Protein AF-A0A8T0A494-F1 (afdb_monomer)

Mean predicted aligned error: 9.91 Å

Structure (mmCIF, N/CA/C/O backbone):
data_AF-A0A8T0A494-F1
#
_entry.id   AF-A0A8T0A494-F1
#
loop_
_atom_site.group_PDB
_atom_site.id
_atom_site.type_symbol
_atom_site.label_atom_id
_atom_site.label_alt_id
_atom_site.label_comp_id
_atom_site.label_asym_id
_atom_site.label_entity_id
_atom_site.label_seq_id
_atom_site.pdbx_PDB_ins_code
_atom_site.Cartn_x
_atom_site.Cartn_y
_atom_site.Cartn_z
_atom_site.occupancy
_atom_site.B_iso_or_equiv
_atom_site.auth_seq_id
_atom_site.auth_comp_id
_atom_site.auth_asym_id
_atom_site.auth_atom_id
_atom_site.pdbx_PDB_model_num
ATOM 1 N N . MET A 1 1 ? -12.734 10.416 16.372 1.00 52.81 1 MET A N 1
ATOM 2 C CA . MET A 1 1 ? -12.745 11.862 16.037 1.00 52.81 1 MET A CA 1
ATOM 3 C C . MET A 1 1 ? -12.159 12.005 14.644 1.00 52.81 1 MET A C 1
ATOM 5 O O . MET A 1 1 ? -11.292 11.215 14.312 1.00 52.81 1 MET A O 1
ATOM 9 N N . CYS A 1 2 ? -12.631 12.946 13.826 1.00 72.12 2 CYS A N 1
ATOM 10 C CA . CYS A 1 2 ? -11.994 13.214 12.536 1.00 72.12 2 CYS A CA 1
ATOM 11 C C . CYS A 1 2 ? -10.797 14.142 12.746 1.00 72.12 2 CYS A C 1
ATOM 13 O O . CYS A 1 2 ? -10.977 15.291 13.158 1.00 72.12 2 CYS A O 1
ATOM 15 N N . HIS A 1 3 ? -9.600 13.644 12.463 1.00 68.19 3 HIS A N 1
ATOM 16 C CA . HIS A 1 3 ? -8.389 14.448 12.401 1.00 68.19 3 HIS A CA 1
ATOM 17 C C . HIS A 1 3 ? -8.200 14.880 10.943 1.00 68.19 3 HIS A C 1
ATOM 19 O O . HIS A 1 3 ? -7.845 14.068 10.093 1.00 68.19 3 HIS A O 1
ATOM 25 N N . ARG A 1 4 ? -8.567 16.133 10.635 1.00 61.31 4 ARG A N 1
ATOM 26 C CA . ARG A 1 4 ? -8.362 16.746 9.310 1.00 61.31 4 ARG A CA 1
ATOM 27 C C . ARG A 1 4 ? -6.984 17.393 9.272 1.00 61.31 4 ARG A C 1
ATOM 29 O O . ARG A 1 4 ? -6.546 17.937 10.282 1.00 61.31 4 ARG A O 1
ATOM 36 N N . ASN A 1 5 ? -6.354 17.425 8.101 1.00 46.34 5 ASN A N 1
ATOM 37 C CA . ASN A 1 5 ? -5.157 18.238 7.909 1.00 46.34 5 ASN A CA 1
ATOM 38 C C . ASN A 1 5 ? -5.526 19.724 8.066 1.00 46.34 5 ASN A C 1
ATOM 40 O O . ASN A 1 5 ? -6.370 20.233 7.327 1.00 46.34 5 ASN A O 1
ATOM 44 N N . GLU A 1 6 ? -4.879 20.434 8.992 1.00 42.81 6 GLU A N 1
ATOM 45 C CA . GLU A 1 6 ? -5.074 21.880 9.181 1.00 42.81 6 GLU A CA 1
ATOM 46 C C . GLU A 1 6 ? -4.693 22.702 7.927 1.00 42.81 6 GLU A C 1
ATOM 48 O O . GLU A 1 6 ? -5.143 23.837 7.782 1.00 42.81 6 GLU A O 1
ATOM 53 N N . ASN A 1 7 ? -3.934 22.117 6.986 1.00 39.62 7 ASN A N 1
ATOM 54 C CA . ASN A 1 7 ? -3.443 22.759 5.761 1.00 39.62 7 ASN A CA 1
ATOM 55 C C . ASN A 1 7 ? -4.140 22.326 4.452 1.00 39.62 7 ASN A C 1
ATOM 57 O O . ASN A 1 7 ? -3.754 22.810 3.382 1.00 39.62 7 ASN A O 1
ATOM 61 N N . SER A 1 8 ? -5.153 21.445 4.467 1.00 38.00 8 SER A N 1
ATOM 62 C CA . SER A 1 8 ? -5.846 21.062 3.222 1.00 38.00 8 SER A CA 1
ATOM 63 C C . SER A 1 8 ? -6.840 22.147 2.788 1.00 38.00 8 SER A C 1
ATOM 65 O O . SER A 1 8 ? -8.022 22.114 3.117 1.00 38.00 8 SER A O 1
ATOM 67 N N . SER A 1 9 ? -6.351 23.107 2.010 1.00 34.28 9 SER A N 1
ATOM 68 C CA .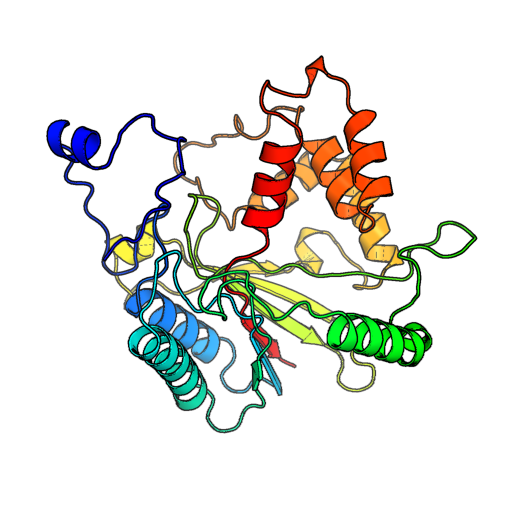 SER A 1 9 ? -7.106 24.211 1.397 1.00 34.28 9 SER A CA 1
ATOM 69 C C . SER A 1 9 ? -7.956 23.800 0.178 1.00 34.28 9 SER A C 1
ATOM 71 O O . SER A 1 9 ? -8.237 24.628 -0.686 1.00 34.28 9 SER A O 1
ATOM 73 N N . ILE A 1 10 ? -8.387 22.536 0.077 1.00 38.78 10 ILE A N 1
ATOM 74 C CA . ILE A 1 10 ? -9.209 22.078 -1.064 1.00 38.78 10 ILE A CA 1
ATOM 75 C C . ILE A 1 10 ? -10.685 22.474 -0.907 1.00 38.78 10 ILE A C 1
ATOM 77 O O . ILE A 1 10 ? -11.389 22.601 -1.902 1.00 38.78 10 ILE A O 1
ATOM 81 N N . ASP A 1 11 ? -11.111 22.838 0.300 1.00 40.34 11 ASP A N 1
ATOM 82 C CA . ASP A 1 11 ? -12.255 23.720 0.485 1.00 40.34 11 ASP A CA 1
ATOM 83 C C . ASP A 1 11 ? -11.794 24.937 1.283 1.00 40.34 11 ASP A C 1
ATOM 85 O O . ASP A 1 11 ? -11.249 24.808 2.377 1.00 40.34 11 ASP A O 1
ATOM 89 N N . ASN A 1 12 ? -12.019 26.138 0.742 1.00 36.59 12 ASN A N 1
ATOM 90 C CA . ASN A 1 12 ? -11.828 27.431 1.417 1.00 36.59 12 ASN A CA 1
ATOM 91 C C . ASN A 1 12 ? -12.834 27.619 2.572 1.00 36.59 12 ASN A C 1
ATOM 93 O O . ASN A 1 12 ? -13.501 28.647 2.676 1.00 36.59 12 ASN A O 1
ATOM 97 N N . LYS A 1 13 ? -13.006 26.602 3.414 1.00 39.00 13 LYS A N 1
ATOM 98 C CA . LYS A 1 13 ? -13.819 26.661 4.613 1.00 39.00 13 LYS A CA 1
ATOM 99 C C . LYS A 1 13 ? -13.014 26.102 5.765 1.00 39.00 13 LYS A C 1
ATOM 101 O O . LYS A 1 13 ? -12.798 24.900 5.890 1.00 39.00 13 LYS A O 1
ATOM 106 N N . THR A 1 14 ? -12.607 27.005 6.640 1.00 39.66 14 THR A N 1
ATOM 107 C CA . THR A 1 14 ? -12.168 26.663 7.986 1.00 39.66 14 THR A CA 1
ATOM 108 C C . THR A 1 14 ? -13.217 25.759 8.660 1.00 39.66 14 THR A C 1
ATOM 110 O O . THR A 1 14 ? -14.412 25.857 8.359 1.00 39.66 14 THR A O 1
ATOM 113 N N . PRO A 1 15 ? -12.839 24.914 9.637 1.00 44.34 15 PRO A N 1
ATOM 114 C CA . PRO A 1 15 ? -13.793 24.103 10.407 1.00 44.34 15 PRO A CA 1
ATOM 115 C C . PRO A 1 15 ? -14.942 24.916 11.033 1.00 44.34 15 PRO A C 1
ATOM 117 O O . PRO A 1 15 ? -16.007 24.380 11.340 1.00 44.34 15 PRO A O 1
ATOM 120 N N . LYS A 1 16 ? -14.733 26.226 11.206 1.00 39.44 16 LYS A N 1
ATOM 121 C CA . LYS A 1 16 ? -15.731 27.199 11.646 1.00 39.44 16 LYS A CA 1
ATOM 122 C C . LYS A 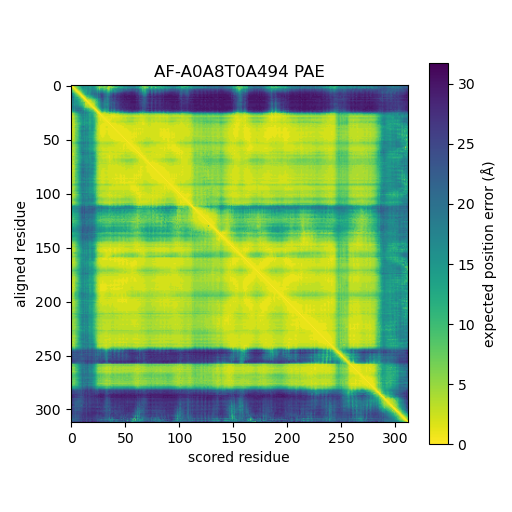1 16 ? -16.761 27.517 10.552 1.00 39.44 16 LYS A C 1
ATOM 124 O O . LYS A 1 16 ? -17.953 27.487 10.823 1.00 39.44 16 LYS A O 1
ATOM 129 N N . GLU A 1 17 ? -16.326 27.710 9.310 1.00 38.72 17 GLU A N 1
ATOM 130 C CA . GLU A 1 17 ? -17.201 27.997 8.163 1.00 38.72 17 GLU A CA 1
ATOM 131 C C . GLU A 1 17 ? -18.029 26.780 7.716 1.00 38.72 17 GLU A C 1
ATOM 133 O O . GLU A 1 17 ? -19.139 26.949 7.216 1.00 38.72 17 GLU A O 1
ATOM 138 N N . ALA A 1 18 ? -17.544 25.551 7.937 1.00 43.28 18 ALA A N 1
ATOM 139 C CA . ALA A 1 18 ? -18.332 24.329 7.729 1.00 43.28 18 ALA A CA 1
ATOM 140 C C . ALA A 1 18 ? -19.452 24.173 8.779 1.00 43.28 18 ALA A C 1
ATOM 142 O O . ALA A 1 18 ? -20.577 23.803 8.440 1.00 43.28 18 ALA A O 1
ATOM 143 N N . ARG A 1 19 ? -19.171 24.533 10.041 1.00 39.91 19 ARG A N 1
ATOM 144 C CA . ARG A 1 19 ? -20.164 24.556 11.130 1.00 39.91 19 ARG A CA 1
ATOM 145 C C . ARG A 1 19 ? -21.215 25.651 10.936 1.00 39.91 19 ARG A C 1
ATOM 147 O O . ARG A 1 19 ? -22.399 25.390 11.135 1.00 39.91 19 ARG A O 1
ATOM 154 N N . ASP A 1 20 ? -20.802 26.835 10.490 1.00 40.19 20 ASP A N 1
ATOM 155 C CA . ASP A 1 20 ? -21.705 27.968 10.247 1.00 40.19 20 ASP A CA 1
ATOM 156 C C . ASP A 1 20 ? -22.575 27.773 8.983 1.00 40.19 20 ASP A C 1
ATOM 158 O O . ASP A 1 20 ? -23.639 28.378 8.860 1.00 40.19 20 ASP A O 1
ATOM 162 N N . ALA A 1 21 ? -22.181 26.877 8.064 1.00 42.09 21 ALA A N 1
ATOM 163 C CA . ALA A 1 21 ? -22.943 26.534 6.856 1.00 42.09 21 ALA A CA 1
ATOM 164 C C . ALA A 1 21 ? -24.083 25.514 7.078 1.00 42.09 21 ALA A C 1
ATOM 166 O O . ALA A 1 21 ? -24.728 25.104 6.112 1.00 42.09 21 ALA A O 1
ATOM 167 N N . GLY A 1 22 ? -24.335 25.071 8.315 1.00 35.88 22 GLY A N 1
ATOM 168 C CA . GLY A 1 22 ? -25.431 24.144 8.637 1.00 35.88 22 GLY A CA 1
ATOM 169 C C . GLY A 1 22 ? -25.277 22.726 8.066 1.00 35.88 22 GLY A C 1
ATOM 170 O O . GLY A 1 22 ? -26.206 21.925 8.164 1.00 35.88 22 GLY A O 1
ATOM 171 N N . GLN A 1 23 ? -24.117 22.388 7.495 1.00 42.84 23 GLN A N 1
ATOM 172 C CA . GLN A 1 23 ? -23.768 21.021 7.126 1.00 42.84 23 GLN A CA 1
ATOM 173 C C . GLN A 1 23 ? -23.091 20.357 8.326 1.00 42.84 23 GLN A C 1
ATOM 175 O O . GLN A 1 23 ? -21.872 20.374 8.463 1.00 42.84 23 GLN A O 1
ATOM 180 N N . ASN A 1 24 ? -23.891 19.762 9.215 1.00 42.88 24 ASN A N 1
ATOM 181 C CA . ASN A 1 24 ? -23.378 18.701 10.079 1.00 42.88 24 ASN A CA 1
ATOM 182 C C . ASN A 1 24 ? -23.003 17.530 9.165 1.00 42.88 24 ASN A C 1
ATOM 184 O O . ASN A 1 24 ? -23.832 16.666 8.889 1.00 42.88 24 ASN A O 1
ATOM 188 N N . GLU A 1 25 ? -21.786 17.548 8.633 1.00 55.84 25 GLU A N 1
ATOM 189 C CA . GLU A 1 25 ? -21.227 16.428 7.890 1.00 55.84 25 GLU A CA 1
ATOM 190 C C . GLU A 1 25 ? -21.145 15.247 8.863 1.00 55.84 25 GLU A C 1
ATOM 192 O O . GLU A 1 25 ? -20.390 15.263 9.840 1.00 55.84 25 GLU A O 1
ATOM 197 N N . ILE A 1 26 ? -22.047 14.280 8.687 1.00 69.31 26 ILE A N 1
ATOM 198 C CA . ILE A 1 26 ? -22.152 13.119 9.567 1.00 69.31 26 ILE A CA 1
ATOM 199 C C . ILE A 1 26 ? -20.961 12.220 9.244 1.00 69.31 26 ILE A C 1
ATOM 201 O O . ILE A 1 26 ? -20.995 11.474 8.269 1.00 69.31 26 ILE A O 1
ATOM 205 N N . ILE A 1 27 ? -19.915 12.303 10.064 1.00 83.25 27 ILE A N 1
ATOM 206 C CA . ILE A 1 27 ? -18.778 11.382 10.005 1.00 83.25 27 ILE A CA 1
ATOM 207 C C . ILE A 1 27 ? -19.291 9.987 10.366 1.00 83.25 27 ILE A C 1
ATOM 209 O O . ILE A 1 27 ? -19.901 9.799 11.424 1.00 83.25 27 ILE A O 1
ATOM 213 N N . GLY A 1 28 ? -19.072 9.023 9.474 1.00 87.69 28 GLY A N 1
ATOM 214 C CA . GLY A 1 28 ? -19.475 7.643 9.702 1.00 87.69 28 GLY A CA 1
ATOM 215 C C . GLY A 1 28 ? -18.602 6.947 10.748 1.00 87.69 28 GLY A C 1
ATOM 216 O O . GLY A 1 28 ? -17.500 7.396 11.063 1.00 87.69 28 GLY A O 1
ATOM 217 N N . THR A 1 29 ? -19.091 5.832 11.294 1.00 93.38 29 THR A N 1
ATOM 218 C CA . THR A 1 29 ? -18.375 5.040 12.312 1.00 93.38 29 THR A CA 1
ATOM 219 C C . THR A 1 29 ? -16.983 4.608 11.852 1.00 93.38 29 THR A C 1
ATOM 221 O O . THR A 1 29 ? -16.061 4.585 12.656 1.00 93.38 29 THR A O 1
ATOM 224 N N . TYR A 1 30 ? -16.820 4.313 10.563 1.00 94.38 30 TYR A N 1
ATOM 225 C CA . TYR A 1 30 ? -15.563 3.850 9.977 1.00 94.38 30 TYR A CA 1
ATOM 226 C C . TYR A 1 30 ? -14.751 4.991 9.346 1.00 94.38 30 TYR A C 1
ATOM 228 O O . TYR A 1 30 ? -13.769 4.739 8.659 1.00 94.38 30 TYR A O 1
ATOM 236 N N . GLY A 1 31 ? -15.134 6.249 9.584 1.00 91.50 31 GLY A N 1
ATOM 237 C CA . GLY A 1 31 ? -14.392 7.430 9.148 1.00 91.50 31 GLY A CA 1
ATOM 238 C C . GLY A 1 31 ? -15.067 8.201 8.017 1.00 91.50 31 GLY A C 1
ATOM 239 O O . GLY A 1 31 ? -16.255 8.038 7.737 1.00 91.50 31 GLY A O 1
ATOM 240 N N . ASP A 1 32 ? -14.288 9.078 7.395 1.00 89.81 32 ASP A N 1
ATOM 241 C CA . ASP A 1 32 ? -14.676 9.952 6.288 1.00 89.81 32 ASP A CA 1
ATOM 242 C C . ASP A 1 32 ? -13.456 10.170 5.385 1.00 89.81 32 ASP A C 1
ATOM 244 O O . ASP A 1 32 ? -12.321 10.134 5.860 1.00 89.81 32 ASP A O 1
ATOM 248 N N . HIS A 1 33 ? -13.680 10.410 4.093 1.00 85.69 33 HIS A N 1
ATOM 249 C CA . HIS A 1 33 ? -12.613 10.565 3.100 1.00 85.69 33 HIS A CA 1
ATOM 250 C C . HIS A 1 33 ? -11.669 11.754 3.358 1.00 85.69 33 HIS A C 1
ATOM 252 O O . HIS A 1 33 ? -10.649 11.880 2.693 1.00 85.69 33 HIS A O 1
ATOM 258 N N . ASN A 1 34 ? -11.951 12.636 4.315 1.00 84.44 34 ASN A N 1
ATOM 259 C CA . ASN A 1 34 ? -11.070 13.752 4.667 1.00 84.44 34 ASN A CA 1
ATOM 260 C C . ASN A 1 34 ? -10.401 13.596 6.041 1.00 84.44 34 ASN A C 1
ATOM 262 O O . ASN A 1 34 ? -9.858 14.571 6.565 1.00 84.44 34 ASN A O 1
ATOM 266 N N . CYS A 1 35 ? -10.453 12.403 6.633 1.00 86.12 35 CYS A N 1
ATOM 267 C CA . CYS A 1 35 ? -9.985 12.140 7.990 1.00 86.12 35 CYS A CA 1
ATOM 268 C C . CYS A 1 35 ? -9.035 10.945 8.034 1.00 86.12 35 CYS A C 1
ATOM 270 O O . CYS A 1 35 ? -9.176 10.009 7.247 1.00 86.12 35 CYS A O 1
ATOM 272 N N . ASP A 1 36 ? -8.144 10.941 9.024 1.00 89.19 36 ASP A N 1
ATOM 273 C CA . ASP A 1 36 ? -7.431 9.725 9.409 1.00 89.19 36 ASP A CA 1
ATOM 274 C C . ASP A 1 36 ? -8.372 8.600 9.864 1.00 89.19 36 ASP A C 1
ATOM 276 O O . ASP A 1 36 ? -9.502 8.837 10.314 1.00 89.19 36 ASP A O 1
ATOM 280 N N . SER A 1 37 ? -7.874 7.365 9.766 1.00 92.44 37 SER A N 1
ATOM 281 C CA . SER A 1 37 ? -8.594 6.155 10.165 1.00 92.44 37 SER A CA 1
ATOM 282 C C . SER A 1 37 ? -8.970 6.181 11.648 1.00 92.44 37 SER A C 1
ATOM 284 O O . SER A 1 37 ? -8.083 6.297 12.498 1.00 92.44 37 SER A O 1
ATOM 286 N N . PRO A 1 38 ? -10.251 5.991 12.006 1.00 92.88 38 PRO A N 1
ATOM 287 C CA . PRO A 1 38 ? -10.595 5.638 13.375 1.00 92.88 38 PRO A CA 1
ATOM 288 C C . PRO A 1 38 ? -10.178 4.182 13.678 1.00 92.88 38 PRO A C 1
ATOM 290 O O . PRO A 1 38 ? -10.057 3.382 12.740 1.00 92.88 38 PRO A O 1
ATOM 293 N N . PRO A 1 39 ? -10.002 3.802 14.959 1.00 93.00 39 PRO A N 1
ATOM 294 C CA . PRO A 1 39 ? -9.681 2.425 15.346 1.00 93.00 39 PRO A CA 1
ATOM 295 C C . PRO A 1 39 ? -10.635 1.390 14.741 1.00 93.00 39 PRO A C 1
ATOM 297 O O . PRO A 1 39 ? -10.190 0.362 14.247 1.00 93.00 39 PRO A O 1
ATOM 300 N N . GLU A 1 40 ? -11.930 1.707 14.655 1.00 95.56 40 GLU A N 1
ATOM 301 C CA . GLU A 1 40 ? -12.954 0.834 14.079 1.00 95.56 40 GLU A CA 1
ATOM 302 C C . GLU A 1 40 ? -12.683 0.469 12.611 1.00 95.56 40 GLU A C 1
ATOM 304 O O . GLU A 1 40 ? -13.025 -0.631 12.174 1.00 95.56 40 GLU A O 1
ATOM 309 N N . LEU A 1 41 ? -12.074 1.377 11.838 1.00 96.06 41 LEU A N 1
ATOM 310 C CA . LEU A 1 41 ? -11.673 1.090 10.462 1.00 96.06 41 LEU A CA 1
ATOM 311 C C . LEU A 1 41 ? -10.424 0.209 10.425 1.00 96.06 41 LEU A C 1
ATOM 313 O O . LEU A 1 41 ? -10.378 -0.736 9.643 1.00 96.06 41 LEU A O 1
ATOM 317 N N . VAL A 1 42 ? -9.427 0.500 11.264 1.00 96.56 42 VAL A N 1
ATOM 318 C CA . VAL A 1 42 ? -8.194 -0.300 11.342 1.00 96.56 42 VAL A CA 1
ATOM 319 C C . VAL A 1 42 ? -8.526 -1.737 11.744 1.00 96.56 42 VAL A C 1
ATOM 321 O O . VAL A 1 42 ? -8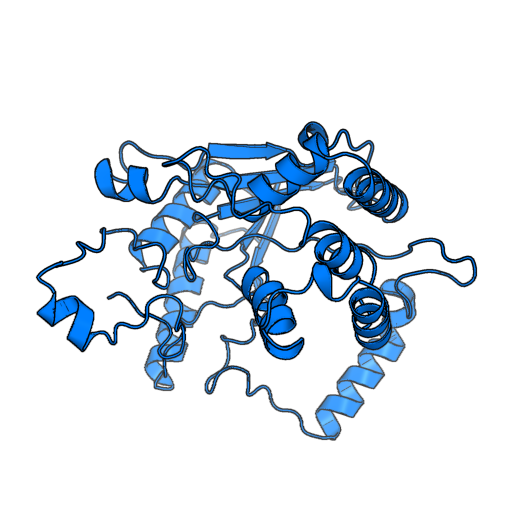.118 -2.672 11.055 1.00 96.56 42 VAL A O 1
ATOM 324 N N . ASP A 1 43 ? -9.347 -1.910 12.780 1.00 96.75 43 ASP A N 1
ATOM 325 C CA . ASP A 1 43 ? -9.848 -3.206 13.236 1.00 96.75 43 ASP A CA 1
ATOM 326 C C . ASP A 1 43 ? -10.558 -3.966 12.116 1.00 96.75 43 ASP A C 1
ATOM 328 O O . ASP A 1 43 ? -10.213 -5.115 11.829 1.00 96.75 43 ASP A O 1
ATOM 332 N N . PHE A 1 44 ? -11.501 -3.306 11.435 1.00 97.94 44 PHE A N 1
ATOM 333 C CA . PHE A 1 44 ? -12.230 -3.894 10.315 1.00 97.94 44 PHE A CA 1
ATOM 334 C C . PHE A 1 44 ? -11.284 -4.357 9.198 1.00 97.94 44 PHE A C 1
ATOM 336 O O . PHE A 1 44 ? -11.410 -5.476 8.701 1.00 97.94 44 PHE A O 1
ATOM 343 N N . MET A 1 45 ? -10.309 -3.529 8.811 1.00 98.25 45 MET A N 1
ATOM 344 C CA . MET A 1 45 ? -9.375 -3.873 7.737 1.00 98.25 45 MET A CA 1
ATOM 345 C C . MET A 1 45 ? -8.433 -5.020 8.131 1.00 98.25 45 MET A C 1
ATOM 347 O O . MET A 1 45 ? -8.151 -5.883 7.296 1.00 98.25 45 MET A O 1
ATOM 351 N N . LEU A 1 46 ? -7.988 -5.084 9.391 1.00 98.00 46 LEU A N 1
ATOM 352 C CA . LEU A 1 46 ? -7.187 -6.203 9.899 1.00 98.00 46 LEU A CA 1
ATOM 353 C C . LEU A 1 46 ? -7.999 -7.507 9.970 1.00 98.00 46 LEU A C 1
ATOM 355 O O . LEU A 1 46 ? -7.477 -8.571 9.624 1.00 98.00 46 LEU A O 1
ATOM 359 N N . ASP A 1 47 ? -9.272 -7.438 10.367 1.00 98.19 47 ASP A N 1
ATOM 360 C CA . ASP A 1 47 ? -10.186 -8.586 10.364 1.00 98.19 47 ASP A CA 1
ATOM 361 C C . ASP A 1 47 ? -10.443 -9.104 8.946 1.00 98.19 47 ASP A C 1
ATOM 363 O O . ASP A 1 47 ? -10.413 -10.314 8.701 1.00 98.19 47 ASP A O 1
ATOM 367 N N . GLU A 1 48 ? -10.603 -8.206 7.976 1.00 98.31 48 GLU A N 1
ATOM 368 C CA . GLU A 1 48 ? -10.773 -8.578 6.575 1.00 98.31 48 GLU A CA 1
ATOM 369 C C . GLU A 1 48 ? -9.498 -9.173 5.965 1.00 98.31 48 GLU A C 1
ATOM 371 O O . GLU A 1 48 ? -9.564 -10.182 5.251 1.00 98.31 48 GLU A O 1
ATOM 376 N N . ALA A 1 49 ? -8.326 -8.626 6.294 1.00 97.88 49 ALA A N 1
ATOM 377 C CA . ALA A 1 49 ? -7.051 -9.226 5.916 1.00 97.88 49 ALA A CA 1
ATOM 378 C C . ALA A 1 49 ? -6.911 -10.640 6.498 1.00 97.88 49 ALA A C 1
ATOM 380 O O . ALA A 1 49 ? -6.562 -11.579 5.776 1.00 97.88 49 ALA A O 1
ATOM 381 N N . LYS A 1 50 ? -7.277 -10.829 7.772 1.00 97.25 50 LYS A N 1
ATOM 382 C CA . LYS A 1 50 ? -7.289 -12.139 8.434 1.00 97.25 50 LYS A CA 1
ATOM 383 C C . LYS A 1 50 ? -8.276 -13.111 7.786 1.00 97.25 50 LYS A C 1
ATOM 385 O O . LYS A 1 50 ? -7.959 -14.293 7.635 1.00 97.25 50 LYS A O 1
ATOM 390 N N . ARG A 1 51 ? -9.461 -12.636 7.393 1.00 97.44 51 ARG A N 1
ATOM 391 C CA . ARG A 1 51 ? -10.490 -13.429 6.704 1.00 97.44 51 ARG A CA 1
ATOM 392 C C . ARG A 1 51 ? -9.996 -13.932 5.348 1.00 97.44 51 ARG A C 1
ATOM 394 O O . ARG A 1 51 ? -10.242 -15.084 4.993 1.00 97.44 51 ARG A O 1
ATOM 401 N N . LEU A 1 52 ? -9.302 -13.083 4.590 1.00 97.31 52 LEU A N 1
ATOM 402 C CA . LEU A 1 52 ? -8.780 -13.406 3.257 1.00 97.31 52 LEU A CA 1
ATOM 403 C C . LEU A 1 52 ? -7.502 -14.261 3.320 1.00 97.31 52 LEU A C 1
ATOM 405 O O . LEU A 1 52 ? -7.292 -15.167 2.496 1.00 97.31 52 LEU A O 1
ATOM 409 N N . VAL A 1 53 ? -6.651 -14.008 4.315 1.00 96.31 53 VAL A N 1
ATOM 410 C CA . VAL A 1 53 ? -5.389 -14.715 4.544 1.00 96.31 53 VAL A CA 1
ATOM 411 C C . VAL A 1 53 ? -5.223 -15.015 6.029 1.00 96.31 53 VAL A C 1
ATOM 413 O O . VAL A 1 53 ? -4.620 -14.259 6.781 1.00 96.31 53 VAL A O 1
ATOM 416 N N . SER A 1 54 ? -5.731 -16.167 6.465 1.00 95.00 54 SER A N 1
ATOM 417 C CA . SER A 1 54 ? -5.673 -16.541 7.881 1.00 95.00 54 SER A CA 1
ATOM 418 C C . SER A 1 54 ? -4.266 -16.912 8.364 1.00 95.00 54 SER A C 1
ATOM 420 O O . SER A 1 54 ? -3.967 -16.741 9.549 1.00 95.00 54 SER A O 1
ATOM 422 N N . HIS A 1 55 ? -3.411 -17.398 7.461 1.00 95.44 55 HIS A N 1
ATOM 423 C CA . HIS A 1 55 ? -2.043 -17.846 7.733 1.00 95.44 55 HIS A CA 1
ATOM 424 C C . HIS A 1 55 ? -1.087 -17.343 6.638 1.00 95.44 55 HIS A C 1
ATOM 426 O O . HIS A 1 55 ? -0.689 -18.130 5.779 1.00 95.44 55 HIS A O 1
ATOM 432 N N . PRO A 1 56 ? -0.782 -16.034 6.597 1.00 97.06 56 PRO A N 1
ATOM 433 C CA . PRO A 1 56 ? 0.254 -15.522 5.708 1.00 97.06 56 PRO A CA 1
ATOM 434 C C . PRO A 1 56 ? 1.628 -16.037 6.157 1.00 97.06 56 PRO A C 1
ATOM 436 O O . PRO A 1 56 ? 1.825 -16.333 7.338 1.00 97.06 56 PRO A O 1
ATOM 439 N N . ASP A 1 57 ? 2.575 -16.118 5.224 1.00 96.50 57 ASP A N 1
ATOM 440 C CA . ASP A 1 57 ? 3.952 -16.520 5.539 1.00 96.50 57 ASP A CA 1
ATOM 441 C C . ASP A 1 57 ? 4.645 -15.459 6.406 1.00 96.50 57 ASP A C 1
ATOM 443 O O . ASP A 1 57 ? 5.337 -15.777 7.373 1.00 96.50 57 ASP A O 1
ATOM 447 N N . PHE A 1 58 ? 4.404 -14.189 6.082 1.00 97.38 58 PHE A N 1
ATOM 448 C CA . PHE A 1 58 ? 4.807 -13.030 6.866 1.00 97.38 58 PHE A CA 1
ATOM 449 C C . PHE A 1 58 ? 3.956 -11.808 6.491 1.00 97.38 58 PHE A C 1
ATOM 451 O O . PHE A 1 58 ? 3.236 -11.798 5.485 1.00 97.38 58 PHE A O 1
ATOM 458 N N . ILE A 1 59 ? 4.041 -10.775 7.323 1.00 97.50 59 ILE A N 1
ATOM 459 C CA . ILE A 1 59 ? 3.415 -9.468 7.126 1.00 97.50 59 ILE A CA 1
ATOM 460 C C . ILE A 1 59 ? 4.530 -8.430 7.082 1.00 97.50 59 ILE A C 1
ATOM 462 O O . ILE A 1 59 ? 5.392 -8.432 7.957 1.00 97.50 59 ILE A O 1
ATOM 466 N N . ILE A 1 60 ? 4.507 -7.532 6.102 1.00 96.31 60 ILE A N 1
ATOM 467 C CA . ILE A 1 60 ? 5.316 -6.310 6.150 1.00 96.31 60 ILE A CA 1
ATOM 468 C C . ILE A 1 60 ? 4.372 -5.158 6.504 1.00 96.31 60 ILE A C 1
ATOM 470 O O . ILE A 1 60 ? 3.328 -4.983 5.886 1.00 96.31 60 ILE A O 1
ATOM 474 N N . TRP A 1 61 ? 4.713 -4.372 7.512 1.00 95.25 61 TRP A N 1
ATOM 475 C CA . TRP A 1 61 ? 3.933 -3.207 7.923 1.00 95.25 61 TRP A CA 1
ATOM 476 C C . TRP A 1 61 ? 4.828 -1.988 7.789 1.00 95.25 61 TRP A C 1
ATOM 478 O O . TRP A 1 61 ? 5.758 -1.840 8.572 1.00 95.25 61 TRP A O 1
ATOM 488 N N . THR A 1 62 ? 4.605 -1.148 6.776 1.00 94.00 62 THR A N 1
ATOM 489 C CA . THR A 1 62 ? 5.542 -0.055 6.464 1.00 94.00 62 THR A CA 1
ATOM 490 C C . THR A 1 62 ? 5.177 1.278 7.114 1.00 94.00 62 THR A C 1
ATOM 492 O O . THR A 1 62 ? 5.403 2.329 6.521 1.00 94.00 62 THR A O 1
ATOM 495 N N . GLY A 1 63 ? 4.615 1.218 8.322 1.00 92.25 63 GLY A N 1
ATOM 496 C CA . GLY A 1 63 ? 4.472 2.377 9.196 1.00 92.25 63 GLY A CA 1
ATOM 497 C C . GLY A 1 63 ? 3.323 3.325 8.859 1.00 92.25 63 GLY A C 1
ATOM 498 O O . GLY A 1 63 ? 2.304 2.899 8.307 1.00 92.25 63 GLY A O 1
ATOM 499 N N . ASP A 1 64 ? 3.504 4.588 9.252 1.00 92.19 64 ASP A N 1
ATOM 500 C CA . ASP A 1 64 ? 2.507 5.670 9.278 1.00 92.19 64 ASP A CA 1
ATOM 501 C C . ASP A 1 64 ? 1.270 5.278 10.084 1.00 92.19 64 ASP A C 1
ATOM 503 O O . ASP A 1 64 ? 0.132 5.280 9.616 1.00 92.19 64 ASP A O 1
ATOM 507 N N . THR A 1 65 ? 1.539 4.886 11.324 1.00 91.56 65 THR A N 1
ATOM 508 C CA . THR A 1 65 ? 0.565 4.417 12.309 1.00 91.56 65 THR A CA 1
ATOM 509 C C . THR A 1 65 ? -0.119 5.579 13.008 1.00 91.56 65 THR A C 1
ATOM 511 O O . THR A 1 65 ? -1.323 5.541 13.261 1.00 91.56 65 THR A O 1
ATOM 514 N N . ALA A 1 66 ? 0.669 6.591 13.373 1.00 88.75 66 ALA A N 1
ATOM 515 C CA . ALA A 1 66 ? 0.176 7.774 14.051 1.00 88.75 66 ALA A CA 1
ATOM 516 C C . ALA A 1 66 ? -0.595 8.669 13.070 1.00 88.75 66 ALA A C 1
ATOM 518 O O . ALA A 1 66 ? -0.177 8.875 11.932 1.00 88.75 66 ALA A O 1
ATOM 519 N N . ALA A 1 67 ? -1.722 9.215 13.527 1.00 89.75 67 ALA A N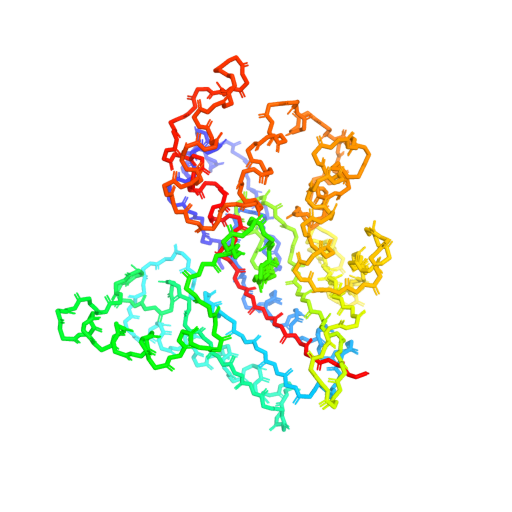 1
ATOM 520 C CA . ALA A 1 67 ? -2.529 10.151 12.754 1.00 89.75 67 ALA A CA 1
ATOM 521 C C . ALA A 1 67 ? -1.803 11.496 12.572 1.00 89.75 67 ALA A C 1
ATOM 523 O O . ALA A 1 67 ? -0.827 11.808 13.256 1.00 89.75 67 ALA A O 1
ATOM 524 N N . HIS A 1 68 ? -2.322 12.352 11.697 1.00 88.38 68 HIS A N 1
ATOM 525 C CA . HIS A 1 68 ? -1.762 13.671 11.405 1.00 88.38 68 HIS A CA 1
ATOM 526 C C . HIS A 1 68 ? -2.128 14.702 12.488 1.00 88.38 68 HIS A C 1
ATOM 528 O O . HIS A 1 68 ? -2.763 15.725 12.222 1.00 88.38 68 HIS A O 1
ATOM 534 N N . ILE A 1 69 ? -1.733 14.429 13.732 1.00 85.06 69 ILE A N 1
ATOM 535 C CA . ILE A 1 69 ? -1.912 15.299 14.897 1.00 85.06 69 ILE A CA 1
ATOM 536 C C . ILE A 1 69 ? -0.625 15.386 15.711 1.00 85.06 69 ILE A C 1
ATOM 538 O O . ILE A 1 69 ? 0.304 14.610 15.524 1.00 85.06 69 ILE A O 1
ATOM 542 N N . LYS A 1 70 ? -0.583 16.335 16.648 1.00 87.06 70 LYS A N 1
ATOM 543 C CA . LYS A 1 70 ? 0.479 16.385 17.653 1.00 87.06 70 LYS A CA 1
ATOM 544 C C . LYS A 1 70 ? 0.157 15.416 18.775 1.00 87.06 70 LYS A C 1
ATOM 546 O O . LYS A 1 70 ? -0.927 15.510 19.353 1.00 87.06 70 LYS A O 1
ATOM 551 N N . TYR A 1 71 ? 1.112 14.562 19.110 1.00 86.56 71 TYR A N 1
ATOM 552 C CA . TYR A 1 71 ? 0.982 13.630 20.217 1.00 86.56 71 TYR A CA 1
ATOM 553 C C . TYR A 1 71 ? 1.783 14.097 21.429 1.00 86.56 71 TYR A C 1
ATOM 555 O O . TYR A 1 71 ? 2.877 14.651 21.317 1.00 86.56 71 TYR A O 1
ATOM 563 N N . THR A 1 72 ? 1.278 13.815 22.629 1.00 93.56 72 THR A N 1
ATOM 564 C CA . THR A 1 72 ? 2.186 13.636 23.764 1.00 93.56 72 THR A CA 1
ATOM 565 C C . THR A 1 72 ? 2.949 12.320 23.601 1.00 93.56 72 THR A C 1
ATOM 567 O O . THR A 1 72 ? 2.466 11.379 22.973 1.00 93.56 72 THR A O 1
ATOM 570 N N . HIS A 1 73 ? 4.126 12.207 24.222 1.00 89.94 73 HIS A N 1
ATOM 571 C CA . HIS A 1 73 ? 4.918 10.972 24.162 1.00 89.94 73 HIS A CA 1
ATOM 572 C C . HIS A 1 73 ? 4.115 9.726 24.579 1.00 89.94 73 HIS A C 1
ATOM 574 O O . HIS A 1 73 ? 4.248 8.670 23.969 1.00 89.94 73 HIS A O 1
ATOM 580 N N . GLN A 1 74 ? 3.254 9.855 25.593 1.00 94.44 74 GLN A N 1
ATOM 581 C CA . GLN A 1 74 ? 2.438 8.744 26.077 1.00 94.44 74 GLN A CA 1
ATOM 582 C C . GLN A 1 74 ? 1.364 8.340 25.059 1.00 94.44 74 GLN A C 1
ATOM 584 O O . GLN A 1 74 ? 1.265 7.162 24.735 1.00 94.44 74 GLN A O 1
ATOM 589 N N . GLU A 1 75 ? 0.616 9.298 24.501 1.00 93.25 75 GLU A N 1
ATOM 590 C CA . GLU A 1 75 ? -0.405 9.013 23.480 1.00 93.25 75 GLU A CA 1
ATOM 591 C C . GLU A 1 75 ? 0.208 8.388 22.221 1.00 93.25 75 GLU A C 1
ATOM 593 O O . GLU A 1 75 ? -0.385 7.486 21.627 1.00 93.25 75 GLU A O 1
ATOM 598 N N . PHE A 1 76 ? 1.407 8.833 21.833 1.00 93.19 76 PHE A N 1
ATOM 599 C CA . PHE A 1 76 ? 2.148 8.255 20.715 1.00 93.19 76 PHE A CA 1
ATOM 600 C C . PHE A 1 76 ? 2.477 6.777 20.977 1.00 93.19 76 PHE A C 1
ATOM 602 O O . PHE A 1 76 ? 2.111 5.902 20.192 1.00 93.19 76 PHE A O 1
ATOM 609 N N . ILE A 1 77 ? 3.108 6.473 22.117 1.00 94.75 77 ILE A N 1
ATOM 610 C CA . ILE A 1 77 ? 3.466 5.096 22.487 1.00 94.75 77 ILE A CA 1
ATOM 611 C C . ILE A 1 77 ? 2.224 4.210 22.648 1.00 94.75 77 ILE A C 1
ATOM 613 O O . ILE A 1 77 ? 2.256 3.043 22.251 1.00 94.75 77 ILE A O 1
ATOM 617 N N . ASP A 1 78 ? 1.129 4.741 23.188 1.00 95.38 78 ASP A N 1
ATOM 618 C CA . ASP A 1 78 ? -0.127 4.002 23.334 1.00 95.38 78 ASP A CA 1
ATOM 619 C C . ASP A 1 78 ? -0.783 3.711 21.977 1.00 95.38 78 ASP A C 1
ATOM 621 O O . ASP A 1 78 ? -1.300 2.610 21.775 1.00 95.38 78 ASP A O 1
ATOM 625 N N . THR A 1 79 ? -0.683 4.635 21.017 1.00 92.00 79 THR A N 1
ATOM 626 C CA . THR A 1 79 ? -1.124 4.418 19.628 1.00 92.00 79 THR A CA 1
ATOM 627 C C . THR A 1 79 ? -0.329 3.282 18.982 1.00 92.00 79 THR A C 1
ATOM 629 O O . THR A 1 79 ? -0.916 2.313 18.496 1.00 92.00 79 THR A O 1
ATOM 632 N N . MET A 1 80 ? 1.007 3.334 19.063 1.00 93.94 80 MET A N 1
ATOM 633 C CA . MET A 1 80 ? 1.881 2.285 18.523 1.00 93.94 80 MET A CA 1
ATOM 634 C C . MET A 1 80 ? 1.619 0.923 19.176 1.00 93.94 80 MET A C 1
ATOM 636 O O . MET A 1 80 ? 1.593 -0.105 18.493 1.00 93.94 80 MET A O 1
ATOM 640 N N . ARG A 1 81 ? 1.411 0.901 20.500 1.00 96.56 81 ARG A N 1
ATOM 641 C CA . ARG A 1 81 ? 1.096 -0.316 21.258 1.00 96.56 81 ARG A CA 1
ATOM 642 C C . ARG A 1 81 ? -0.226 -0.925 20.812 1.00 96.56 81 ARG A C 1
ATOM 644 O O . ARG A 1 81 ? -0.255 -2.121 20.555 1.00 96.56 81 ARG A O 1
ATOM 651 N N . THR A 1 82 ? -1.271 -0.108 20.694 1.00 95.38 82 THR A N 1
ATOM 652 C CA . THR A 1 82 ? -2.618 -0.560 20.318 1.00 95.38 82 THR A CA 1
ATOM 653 C C . THR A 1 82 ? -2.584 -1.275 18.971 1.00 95.38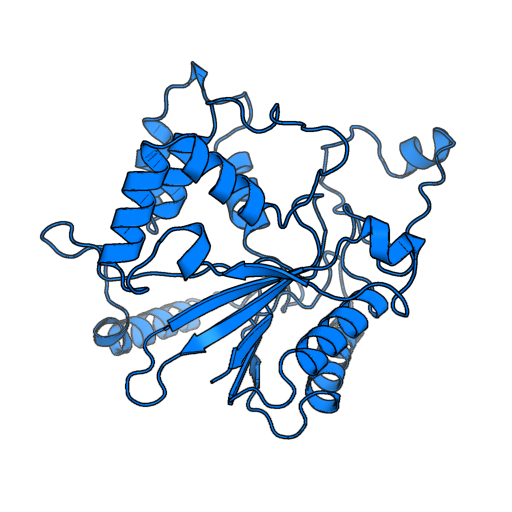 82 THR A C 1
ATOM 655 O O . THR A 1 82 ? -2.885 -2.462 18.907 1.00 95.38 82 THR A O 1
ATOM 658 N N . VAL A 1 83 ? -2.065 -0.619 17.927 1.00 95.00 83 VAL A N 1
ATOM 659 C CA . VAL A 1 83 ? -1.998 -1.220 16.582 1.00 95.00 83 VAL A CA 1
ATOM 660 C C . VAL A 1 83 ? -1.097 -2.461 16.556 1.00 95.00 83 VAL A C 1
ATOM 662 O O . VAL A 1 83 ? -1.416 -3.460 15.909 1.00 95.00 83 VAL A O 1
ATOM 665 N N . THR A 1 84 ? 0.013 -2.446 17.301 1.00 95.88 84 THR A N 1
ATOM 666 C CA . THR A 1 84 ? 0.894 -3.619 17.420 1.00 95.88 84 THR A CA 1
ATOM 667 C C . THR A 1 84 ? 0.169 -4.812 18.048 1.00 95.88 84 THR A C 1
ATOM 669 O O . THR A 1 84 ? 0.312 -5.943 17.572 1.00 95.88 84 THR A O 1
ATOM 672 N N . ASP A 1 85 ? -0.578 -4.584 19.127 1.00 97.31 85 ASP A N 1
ATOM 673 C CA . ASP A 1 85 ? -1.304 -5.631 19.841 1.00 97.31 85 ASP A CA 1
ATOM 674 C C . ASP A 1 85 ? -2.490 -6.146 19.009 1.00 97.31 85 ASP A C 1
ATOM 676 O O . ASP A 1 85 ? -2.689 -7.361 18.942 1.00 97.31 85 ASP A O 1
ATOM 680 N N . ASP A 1 86 ? -3.174 -5.272 18.266 1.00 96.62 86 ASP A N 1
ATOM 681 C CA . ASP A 1 86 ? -4.247 -5.632 17.331 1.00 96.62 86 ASP A CA 1
ATOM 682 C C . ASP A 1 86 ? -3.757 -6.566 16.215 1.00 96.62 86 ASP A C 1
ATOM 684 O O . ASP A 1 86 ? -4.403 -7.579 15.907 1.00 96.62 86 ASP A O 1
ATOM 688 N N . ILE A 1 87 ? -2.588 -6.275 15.630 1.00 96.81 87 ILE A N 1
ATOM 689 C CA . ILE A 1 87 ? -1.953 -7.146 14.630 1.00 96.81 87 ILE A CA 1
ATOM 690 C C . ILE A 1 87 ? -1.569 -8.486 15.270 1.00 96.81 87 ILE A C 1
ATOM 692 O O . ILE A 1 87 ? -1.891 -9.547 14.727 1.00 96.81 87 ILE A O 1
ATOM 696 N N . LYS A 1 88 ? -0.912 -8.474 16.438 1.00 96.12 88 LYS A N 1
ATOM 697 C CA . LYS A 1 88 ? -0.493 -9.705 17.135 1.00 96.12 88 LYS A CA 1
ATOM 698 C C . LYS A 1 88 ? -1.672 -10.590 17.514 1.00 96.12 88 LYS A C 1
ATOM 700 O O . LYS A 1 88 ? -1.584 -11.807 17.372 1.00 96.12 88 LYS A O 1
ATOM 705 N N . GLN A 1 89 ? -2.775 -10.007 17.974 1.00 96.88 89 GLN A N 1
ATOM 706 C CA . GLN A 1 89 ? -3.965 -10.758 18.359 1.00 96.88 89 GLN A CA 1
ATOM 707 C C . GLN A 1 89 ? -4.557 -11.517 17.166 1.00 96.88 89 GLN A C 1
ATOM 709 O O . GLN A 1 89 ? -4.955 -12.677 17.295 1.00 96.88 89 GLN A O 1
ATOM 714 N N . ARG A 1 90 ? -4.583 -10.885 15.990 1.00 97.06 90 ARG A N 1
ATOM 715 C CA . ARG A 1 90 ? -5.122 -11.478 14.758 1.00 97.06 90 ARG A CA 1
ATOM 716 C C . ARG A 1 90 ? -4.131 -12.450 14.108 1.00 97.06 90 ARG A C 1
ATOM 718 O O . ARG A 1 90 ? -4.539 -13.457 13.515 1.00 97.06 90 ARG A O 1
ATOM 725 N N . PHE A 1 91 ? -2.830 -12.227 14.279 1.00 97.44 91 PHE A N 1
ATOM 726 C CA . PHE A 1 91 ? -1.755 -13.006 13.658 1.00 97.44 91 PHE A CA 1
ATOM 727 C C . PHE A 1 91 ? -0.692 -13.500 14.671 1.00 97.44 91 PHE A C 1
ATOM 729 O O . PHE A 1 91 ? 0.495 -13.229 14.498 1.00 97.44 91 PHE A O 1
ATOM 736 N N . PRO A 1 92 ? -1.066 -14.297 15.695 1.00 95.88 92 PRO A N 1
ATOM 737 C CA . PRO A 1 92 ? -0.207 -14.583 16.857 1.00 95.88 92 PRO A CA 1
ATOM 738 C C . PRO A 1 92 ? 1.057 -15.407 16.566 1.00 95.88 92 PRO A C 1
ATOM 740 O O . PRO A 1 92 ? 1.957 -15.448 17.397 1.00 95.88 92 PRO A O 1
ATOM 743 N N . ASN A 1 93 ? 1.134 -16.062 15.405 1.00 94.25 93 ASN A N 1
ATOM 744 C CA . ASN A 1 93 ? 2.255 -16.925 15.005 1.00 94.25 93 ASN A CA 1
ATOM 745 C C . ASN A 1 93 ? 2.827 -16.547 13.631 1.00 94.25 93 ASN A C 1
ATOM 747 O O . ASN A 1 93 ? 3.405 -17.388 12.947 1.00 94.25 93 ASN A O 1
ATOM 751 N N . VAL A 1 94 ? 2.603 -15.311 13.193 1.00 97.06 94 VAL A N 1
ATOM 752 C CA . VAL A 1 94 ? 3.088 -14.806 11.906 1.00 97.06 94 VAL A CA 1
ATOM 753 C C . VAL A 1 94 ? 4.257 -13.865 12.164 1.00 97.06 94 VAL A C 1
ATOM 755 O O . VAL A 1 94 ? 4.199 -13.035 13.070 1.00 97.06 94 VAL A O 1
ATOM 758 N N . LEU A 1 95 ? 5.311 -13.968 11.353 1.00 96.75 95 LEU A N 1
ATOM 759 C CA . LEU A 1 95 ? 6.382 -12.978 11.355 1.00 96.75 95 LEU A CA 1
ATOM 760 C C . LEU A 1 95 ? 5.841 -11.640 10.835 1.00 96.75 95 LEU A C 1
ATOM 762 O O . LEU A 1 95 ? 5.418 -11.551 9.685 1.00 96.75 95 LEU A O 1
ATOM 766 N N . VAL A 1 96 ? 5.887 -10.604 11.669 1.00 96.25 96 VAL A N 1
ATOM 767 C CA . VAL A 1 96 ? 5.587 -9.224 11.272 1.00 96.25 96 VAL A CA 1
ATOM 768 C C . VAL A 1 96 ? 6.902 -8.457 11.178 1.00 96.25 96 VAL A C 1
ATOM 770 O O . VAL A 1 96 ? 7.680 -8.452 12.130 1.00 96.25 96 VAL A O 1
ATOM 773 N N . ILE A 1 97 ? 7.143 -7.822 10.035 1.00 96.31 97 ILE A N 1
ATOM 774 C CA . ILE A 1 97 ? 8.312 -6.988 9.749 1.00 96.31 97 ILE A CA 1
ATOM 775 C C . ILE A 1 97 ? 7.831 -5.529 9.705 1.00 96.31 97 ILE A C 1
ATOM 777 O O . ILE A 1 97 ? 7.358 -5.082 8.655 1.00 96.31 97 ILE A O 1
ATOM 781 N N . PRO A 1 98 ? 7.870 -4.801 10.836 1.00 93.06 98 PRO A N 1
ATOM 782 C CA . PRO A 1 98 ? 7.515 -3.391 10.868 1.00 93.06 98 PRO A CA 1
ATOM 783 C C . PRO A 1 98 ? 8.652 -2.521 10.318 1.00 93.06 98 PRO A C 1
ATOM 785 O O . PRO A 1 98 ? 9.831 -2.806 10.535 1.00 93.06 98 PRO A O 1
ATOM 788 N N . ILE A 1 99 ? 8.286 -1.434 9.651 1.00 91.94 99 ILE A N 1
ATOM 789 C CA . ILE A 1 99 ? 9.169 -0.355 9.205 1.00 91.94 99 ILE A CA 1
ATOM 790 C C . ILE A 1 99 ? 8.545 0.943 9.710 1.00 91.94 99 ILE A C 1
ATOM 792 O O . ILE A 1 99 ? 7.329 1.094 9.631 1.00 91.94 99 ILE A O 1
ATOM 796 N N . LEU A 1 100 ? 9.355 1.853 10.248 1.00 87.81 100 LEU A N 1
ATOM 797 C CA . LEU A 1 100 ? 8.860 3.146 10.716 1.00 87.81 100 LEU A CA 1
ATOM 798 C C . LEU A 1 100 ? 8.542 4.044 9.520 1.00 87.81 100 LEU A C 1
ATOM 800 O O . LEU A 1 100 ? 9.389 4.230 8.644 1.00 87.81 100 LEU A O 1
ATOM 804 N N . GLY A 1 101 ? 7.331 4.591 9.509 1.00 88.56 101 GLY A N 1
ATOM 805 C CA . GLY A 1 101 ? 6.928 5.659 8.605 1.00 88.56 101 GLY A CA 1
ATOM 806 C C . GLY A 1 101 ? 7.369 7.025 9.122 1.00 88.56 101 GLY A C 1
ATOM 807 O O . GLY A 1 101 ? 7.873 7.163 10.241 1.00 88.56 101 GLY A O 1
ATOM 808 N N . ASN A 1 102 ? 7.171 8.064 8.316 1.00 86.81 102 ASN A N 1
ATOM 809 C CA . ASN A 1 102 ? 7.590 9.413 8.680 1.00 86.81 102 ASN A CA 1
ATOM 810 C C . ASN A 1 102 ? 6.755 9.994 9.838 1.00 86.81 102 ASN A C 1
ATOM 812 O O . ASN A 1 102 ? 7.241 10.861 10.568 1.00 86.81 102 ASN A O 1
ATOM 816 N N . HIS A 1 103 ? 5.536 9.485 10.044 1.00 88.38 103 HIS A N 1
ATOM 817 C CA . HIS A 1 103 ? 4.698 9.816 11.198 1.00 88.38 103 HIS A CA 1
ATOM 818 C C . HIS A 1 103 ? 4.952 8.938 12.434 1.00 88.38 103 HIS A C 1
ATOM 820 O O . HIS A 1 103 ? 4.476 9.277 13.514 1.00 88.38 103 HIS A O 1
ATOM 826 N N . ASP A 1 104 ? 5.762 7.877 12.340 1.00 90.44 104 ASP A N 1
ATOM 827 C CA . ASP A 1 104 ? 6.087 6.995 13.475 1.00 90.44 104 ASP A CA 1
ATOM 828 C C . ASP A 1 104 ? 7.274 7.511 14.313 1.00 90.44 104 ASP A C 1
ATOM 830 O O . ASP A 1 104 ? 8.062 6.749 14.881 1.00 90.44 104 ASP A O 1
ATOM 834 N N . VAL A 1 105 ? 7.371 8.832 14.422 1.00 88.38 105 VAL A N 1
ATOM 835 C CA . VAL A 1 105 ? 8.266 9.574 15.307 1.00 88.38 105 VAL A CA 1
ATOM 836 C C . VAL A 1 105 ? 7.538 10.839 15.768 1.00 88.38 105 VAL A C 1
ATOM 838 O O . VAL A 1 105 ? 6.743 11.410 15.024 1.00 88.38 105 VAL A O 1
ATOM 841 N N . GLU A 1 106 ? 7.797 11.285 16.998 1.00 87.44 106 GLU A N 1
ATOM 842 C CA . GLU A 1 106 ? 7.237 12.527 17.542 1.00 87.44 106 GLU A CA 1
ATOM 843 C C . GLU A 1 106 ? 8.383 13.469 17.954 1.00 87.44 106 GLU A C 1
ATOM 845 O O . GLU A 1 106 ? 9.159 13.115 18.852 1.00 87.44 106 GLU A O 1
ATOM 850 N N . PRO A 1 107 ? 8.509 14.664 17.341 1.00 89.00 107 PRO A N 1
ATOM 851 C CA . PRO A 1 107 ? 7.657 15.216 16.272 1.00 89.00 107 PRO A CA 1
ATOM 852 C C . PRO A 1 107 ? 7.756 14.474 14.929 1.00 89.00 107 PRO A C 1
ATOM 854 O O . PRO A 1 107 ? 8.807 13.925 14.610 1.00 89.00 107 PRO A O 1
ATOM 857 N N . SER A 1 108 ? 6.690 14.494 14.118 1.00 85.19 108 SER A N 1
ATOM 858 C CA . SER A 1 108 ? 6.675 13.824 12.804 1.00 85.19 108 SER A CA 1
ATOM 859 C C . SER A 1 108 ? 7.798 14.314 11.885 1.00 85.19 108 SER A C 1
ATOM 861 O O . SER A 1 108 ? 8.129 15.501 11.872 1.00 85.19 108 SER A O 1
ATOM 863 N N . ASN A 1 109 ? 8.348 13.405 11.077 1.00 84.25 109 ASN A N 1
ATOM 864 C CA . ASN A 1 109 ? 9.521 13.584 10.209 1.00 84.25 109 ASN A CA 1
ATOM 865 C C . ASN A 1 109 ? 10.844 13.863 10.942 1.00 84.25 109 ASN A C 1
ATOM 867 O O . ASN A 1 109 ? 11.875 14.002 10.290 1.00 84.25 109 ASN A O 1
ATOM 871 N N . ASN A 1 110 ? 10.847 13.944 12.274 1.00 87.56 110 ASN A N 1
ATOM 872 C CA . ASN A 1 110 ? 12.024 14.322 13.053 1.00 87.56 110 ASN A CA 1
ATOM 873 C C . ASN A 1 110 ? 12.856 13.095 13.447 1.00 87.56 110 ASN A C 1
ATOM 875 O O . ASN A 1 110 ? 13.109 12.851 14.630 1.00 87.56 110 ASN A O 1
ATOM 879 N N . PHE A 1 111 ? 13.253 12.300 12.452 1.00 83.75 111 PHE A N 1
ATOM 880 C CA . PHE A 1 111 ? 14.256 11.263 12.669 1.00 83.75 111 PHE A CA 1
ATOM 881 C C . PHE A 1 111 ? 15.603 11.922 12.988 1.00 83.75 111 PHE A C 1
ATOM 883 O O . PHE A 1 111 ? 15.923 12.943 12.381 1.00 83.75 111 PHE A O 1
ATOM 890 N N . PRO A 1 112 ? 16.394 11.373 13.926 1.00 80.81 112 PRO A N 1
ATOM 891 C CA . PRO A 1 112 ? 17.717 11.912 14.216 1.00 80.81 112 PRO A CA 1
ATOM 892 C C . PRO A 1 112 ? 18.583 11.922 12.945 1.00 80.81 112 PRO A C 1
ATOM 894 O O . PRO A 1 112 ? 18.712 10.894 12.282 1.00 80.81 112 PRO A O 1
ATOM 897 N N . ASP A 1 113 ? 19.158 13.076 12.608 1.00 76.38 113 ASP A N 1
ATOM 898 C CA . ASP A 1 113 ? 19.892 13.326 11.360 1.00 76.38 113 ASP A CA 1
ATOM 899 C C . ASP A 1 113 ? 21.324 13.835 11.605 1.00 76.38 113 ASP A C 1
ATOM 901 O O . ASP A 1 113 ? 21.888 14.591 10.811 1.00 76.38 113 ASP A O 1
ATOM 905 N N . ASP A 1 114 ? 21.943 13.415 12.712 1.00 84.38 114 ASP A N 1
ATOM 906 C CA . ASP A 1 114 ? 23.317 13.809 13.002 1.00 84.38 114 ASP A CA 1
ATOM 907 C C . ASP A 1 114 ? 24.329 13.218 11.998 1.00 84.38 114 ASP A C 1
ATOM 909 O O . ASP A 1 114 ? 24.087 12.244 11.276 1.00 84.38 114 ASP A O 1
ATOM 913 N N . SER A 1 115 ? 25.503 13.846 11.930 1.00 81.25 115 SER A N 1
ATOM 914 C CA . SER A 1 115 ? 26.545 13.469 10.974 1.00 81.25 115 SER A CA 1
ATOM 915 C C . SER A 1 115 ? 27.081 12.050 11.185 1.00 81.25 115 SER A C 1
ATOM 917 O O . SER A 1 115 ? 27.600 11.453 10.242 1.00 81.25 115 SER A O 1
ATOM 919 N N . GLU A 1 116 ? 26.964 11.491 12.390 1.00 80.44 116 GLU A N 1
ATOM 920 C CA . GLU A 1 116 ? 27.373 10.120 12.685 1.00 80.44 116 GLU A CA 1
ATOM 921 C C . GLU A 1 116 ? 26.383 9.120 12.072 1.00 80.44 116 GLU A C 1
ATOM 923 O O . GLU A 1 116 ? 26.802 8.159 11.422 1.00 80.44 116 GLU A O 1
ATOM 928 N N . LEU A 1 117 ? 25.080 9.399 12.165 1.00 79.94 117 LEU A N 1
ATOM 929 C CA . LEU A 1 117 ? 24.025 8.611 11.527 1.00 79.94 117 LEU A CA 1
ATOM 930 C C . LEU A 1 117 ? 24.106 8.646 9.999 1.00 79.94 117 LEU A C 1
ATOM 932 O O . LEU A 1 117 ? 23.992 7.598 9.363 1.00 79.94 117 LEU A O 1
ATOM 936 N N . LEU A 1 118 ? 24.382 9.805 9.396 1.00 80.38 118 LEU A N 1
ATOM 937 C CA . LEU A 1 118 ? 24.584 9.899 7.943 1.00 80.38 118 LEU A CA 1
ATOM 938 C C . LEU A 1 118 ? 25.782 9.060 7.473 1.00 80.38 118 LEU A C 1
ATOM 940 O O . LEU A 1 118 ? 25.677 8.326 6.488 1.00 80.38 118 LEU A O 1
ATOM 944 N N . ASN A 1 119 ? 26.899 9.100 8.207 1.00 83.31 119 ASN A N 1
ATOM 945 C CA . ASN A 1 119 ? 28.064 8.260 7.915 1.00 83.31 119 ASN A CA 1
ATOM 946 C C . ASN A 1 119 ? 27.744 6.765 8.060 1.00 83.31 119 ASN A C 1
ATOM 948 O O . ASN A 1 119 ? 28.226 5.946 7.276 1.00 83.31 119 ASN A O 1
ATOM 952 N N . MET A 1 120 ? 26.914 6.399 9.040 1.00 83.56 120 MET A N 1
ATOM 953 C CA . MET A 1 120 ? 26.441 5.029 9.212 1.00 83.56 120 MET A CA 1
ATOM 954 C C . MET A 1 120 ? 25.570 4.582 8.031 1.00 83.56 120 MET A C 1
ATOM 956 O O . MET A 1 120 ? 25.799 3.496 7.499 1.00 83.56 120 MET A O 1
ATOM 960 N N . TYR A 1 121 ? 24.608 5.399 7.588 1.00 81.81 121 TYR A N 1
ATOM 961 C CA . TYR A 1 121 ? 23.771 5.072 6.430 1.00 81.81 121 TYR A CA 1
ATOM 962 C C . TYR A 1 121 ? 24.595 4.922 5.154 1.00 81.81 121 TYR A C 1
ATOM 964 O O . TYR A 1 121 ? 24.387 3.957 4.419 1.00 81.81 121 TYR A O 1
ATOM 972 N N . GLN A 1 122 ? 25.580 5.799 4.936 1.00 84.62 122 GLN A N 1
ATOM 973 C CA . GLN A 1 122 ? 26.516 5.659 3.823 1.00 84.62 122 GLN A CA 1
ATOM 974 C C . GLN A 1 122 ? 27.296 4.340 3.908 1.00 84.62 122 GLN A C 1
ATOM 976 O O . GLN A 1 122 ? 27.362 3.603 2.929 1.00 84.62 122 GLN A O 1
ATOM 981 N N . GLY A 1 123 ? 27.827 3.991 5.084 1.00 87.56 123 GLY A N 1
ATOM 982 C CA . GLY A 1 123 ? 28.542 2.728 5.279 1.00 87.56 123 GLY A CA 1
ATOM 983 C C . GLY A 1 123 ? 27.664 1.491 5.048 1.00 87.56 123 GLY A C 1
ATOM 984 O O . GLY A 1 123 ? 28.123 0.508 4.468 1.00 87.56 123 GLY A O 1
ATOM 985 N N . ILE A 1 124 ? 26.391 1.530 5.455 1.00 86.31 124 ILE A N 1
ATOM 986 C CA . ILE A 1 124 ? 25.419 0.459 5.181 1.00 86.31 124 ILE A CA 1
ATOM 987 C C . ILE A 1 124 ? 25.133 0.366 3.680 1.00 86.31 124 ILE A C 1
ATOM 989 O O . ILE A 1 124 ? 25.156 -0.733 3.125 1.00 86.31 124 ILE A O 1
ATOM 993 N N . PHE A 1 125 ? 24.904 1.499 3.014 1.00 84.06 125 PHE A N 1
ATOM 994 C CA . PHE A 1 125 ? 24.716 1.535 1.567 1.00 84.06 125 PHE A CA 1
ATOM 995 C C . PHE A 1 125 ? 25.932 0.954 0.838 1.00 84.06 125 PHE A C 1
ATOM 997 O O . PHE A 1 125 ? 25.763 0.086 -0.013 1.00 84.06 125 PHE A O 1
ATOM 1004 N N . ASP A 1 126 ? 27.154 1.318 1.229 1.00 87.56 126 ASP A N 1
ATOM 1005 C CA . ASP A 1 126 ? 28.383 0.792 0.626 1.00 87.56 126 ASP A CA 1
ATOM 1006 C C . ASP A 1 126 ?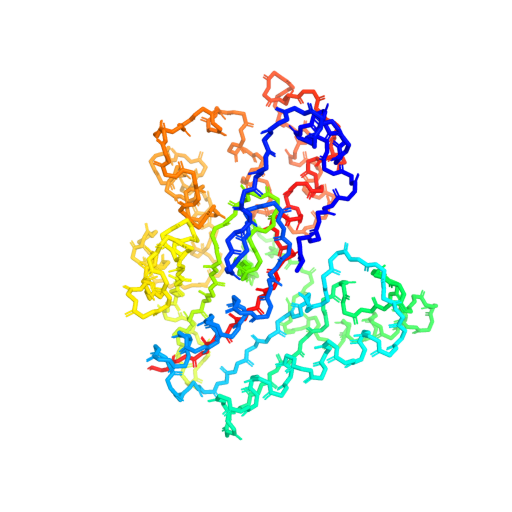 28.506 -0.735 0.750 1.00 87.56 126 ASP A C 1
ATOM 1008 O O . ASP A 1 126 ? 29.028 -1.395 -0.152 1.00 87.56 126 ASP A O 1
ATOM 1012 N N . LEU A 1 127 ? 27.992 -1.313 1.841 1.00 88.12 127 LEU A N 1
ATOM 1013 C CA . LEU A 1 127 ? 27.928 -2.763 2.035 1.00 88.12 127 LEU A CA 1
ATOM 1014 C C . LEU A 1 127 ? 26.836 -3.418 1.184 1.00 88.12 127 LEU A C 1
ATOM 1016 O O . LEU A 1 127 ? 27.023 -4.527 0.683 1.00 88.12 127 LEU A O 1
ATOM 1020 N N . TRP A 1 128 ? 25.677 -2.772 1.057 1.00 88.88 128 TRP A N 1
ATOM 1021 C CA . TRP A 1 128 ? 24.477 -3.380 0.477 1.00 88.88 128 TRP A CA 1
ATOM 1022 C C . TRP A 1 128 ? 24.261 -3.049 -0.990 1.00 88.88 128 TRP A C 1
ATOM 1024 O O . TRP A 1 128 ? 23.480 -3.739 -1.643 1.00 88.88 128 TRP A O 1
ATOM 1034 N N . LYS A 1 129 ? 24.959 -2.058 -1.547 1.00 81.94 129 LYS A N 1
ATOM 1035 C CA . LYS A 1 129 ? 24.802 -1.631 -2.943 1.00 81.94 129 LYS A CA 1
ATOM 1036 C C . LYS A 1 129 ? 25.048 -2.746 -3.958 1.00 81.94 129 LYS A C 1
ATOM 1038 O O . LYS A 1 129 ? 24.461 -2.729 -5.031 1.00 81.94 129 LYS A O 1
ATOM 1043 N N . GLY A 1 130 ? 25.821 -3.778 -3.606 1.00 80.31 130 GLY A N 1
ATOM 1044 C CA . GLY A 1 130 ? 25.949 -4.991 -4.425 1.00 80.31 130 GLY A CA 1
ATOM 1045 C C . GLY A 1 130 ? 24.659 -5.823 -4.537 1.00 80.31 130 GLY A C 1
ATOM 1046 O O . GLY A 1 130 ? 24.507 -6.582 -5.490 1.00 80.31 130 GLY A O 1
ATOM 1047 N N . TRP A 1 131 ? 23.733 -5.690 -3.583 1.00 76.56 131 TRP A N 1
ATOM 1048 C CA . TRP A 1 131 ? 22.414 -6.331 -3.585 1.00 76.56 131 TRP A CA 1
ATOM 1049 C C . TRP A 1 131 ? 21.307 -5.409 -4.093 1.00 76.56 131 TRP A C 1
ATOM 1051 O O . TRP A 1 131 ? 20.453 -5.864 -4.850 1.00 76.56 131 TRP A O 1
ATOM 1061 N N . ILE A 1 132 ? 21.303 -4.142 -3.667 1.00 76.19 132 ILE A N 1
ATOM 1062 C CA . ILE A 1 132 ? 20.220 -3.196 -3.986 1.00 76.19 132 ILE A CA 1
ATOM 1063 C C . ILE A 1 132 ? 20.487 -2.372 -5.251 1.00 76.19 132 ILE A C 1
ATOM 1065 O O . ILE A 1 132 ? 19.542 -1.880 -5.852 1.00 76.19 132 ILE A O 1
ATOM 1069 N N . GLY A 1 133 ? 21.741 -2.293 -5.705 1.00 75.62 133 GLY A N 1
ATOM 1070 C CA . GLY A 1 133 ? 22.164 -1.476 -6.841 1.00 75.62 133 GLY A CA 1
ATOM 1071 C C . GLY A 1 133 ? 22.484 -0.030 -6.455 1.00 75.62 133 GLY A C 1
ATOM 1072 O O . GLY A 1 133 ? 22.028 0.475 -5.433 1.00 75.62 133 GLY A O 1
ATOM 1073 N N . GLU A 1 134 ? 23.290 0.631 -7.287 1.00 78.12 134 GLU A N 1
ATOM 1074 C CA . GLU A 1 134 ? 23.603 2.066 -7.155 1.00 78.12 134 GLU A CA 1
ATOM 1075 C C . GLU A 1 134 ? 22.668 2.936 -8.002 1.00 78.12 134 GLU A C 1
ATOM 1077 O O . GLU A 1 134 ? 22.432 4.094 -7.685 1.00 78.12 134 GLU A O 1
ATOM 1082 N N . GLU A 1 135 ? 22.099 2.360 -9.060 1.00 76.12 135 GLU A N 1
ATOM 1083 C CA . GLU A 1 135 ? 21.317 3.072 -10.064 1.00 76.12 135 GLU A CA 1
ATOM 1084 C C . GLU A 1 135 ? 20.012 2.321 -10.349 1.00 76.12 135 GLU A C 1
ATOM 1086 O O . GLU A 1 135 ? 19.917 1.096 -10.199 1.00 76.12 135 GLU A O 1
ATOM 1091 N N . SER A 1 136 ? 18.982 3.052 -10.775 1.00 74.75 136 SER A N 1
ATOM 1092 C CA . SER A 1 136 ? 17.696 2.469 -11.184 1.00 74.75 136 SER A CA 1
ATOM 1093 C C . SER A 1 136 ? 17.775 1.775 -12.556 1.00 74.75 136 SER A C 1
ATOM 1095 O O . SER A 1 136 ? 16.961 0.895 -12.872 1.00 74.75 136 SER A O 1
ATOM 1097 N N . LYS A 1 137 ? 18.789 2.137 -13.355 1.00 78.69 137 LYS A N 1
ATOM 1098 C CA . LYS A 1 137 ? 19.101 1.632 -14.697 1.00 78.69 137 LYS A CA 1
ATOM 1099 C C . LYS A 1 137 ? 20.585 1.246 -14.758 1.00 78.69 137 LYS A C 1
ATOM 1101 O O . LYS A 1 137 ? 21.377 1.791 -14.011 1.00 78.69 137 LYS A O 1
ATOM 1106 N N . ASP A 1 138 ? 20.967 0.300 -15.611 1.00 82.81 138 ASP A N 1
ATOM 1107 C CA . ASP A 1 138 ? 22.381 0.007 -15.870 1.00 82.81 138 ASP A CA 1
ATOM 1108 C C . ASP A 1 138 ? 22.995 0.983 -16.893 1.00 82.81 138 ASP A C 1
ATOM 1110 O O . ASP A 1 138 ? 22.296 1.784 -17.513 1.00 82.81 138 ASP A O 1
ATOM 1114 N N . SER A 1 139 ? 24.304 0.859 -17.145 1.00 82.38 139 SER A N 1
ATOM 1115 C CA . SER A 1 139 ? 25.041 1.682 -18.127 1.00 82.38 139 SER A CA 1
ATOM 1116 C C . SER A 1 139 ? 24.493 1.657 -19.567 1.00 82.38 139 SER A C 1
ATOM 1118 O O . SER A 1 139 ? 24.860 2.504 -20.380 1.00 82.38 139 SER A O 1
ATOM 1120 N N . SER A 1 140 ? 23.628 0.695 -19.909 1.00 83.25 140 SER A N 1
ATOM 1121 C CA . SER A 1 140 ? 22.943 0.610 -21.206 1.00 83.25 140 SER A CA 1
ATOM 1122 C C . SER A 1 140 ? 21.531 1.213 -21.186 1.00 83.25 140 SER A C 1
ATOM 1124 O O . SER A 1 140 ? 20.834 1.201 -22.202 1.00 83.25 140 SER A O 1
ATOM 1126 N N . GLY A 1 141 ? 21.102 1.743 -20.037 1.00 78.81 141 GLY A N 1
ATOM 1127 C CA . GLY A 1 141 ? 19.765 2.268 -19.787 1.00 78.81 141 GLY A CA 1
ATOM 1128 C C . GLY A 1 141 ? 18.726 1.188 -19.469 1.00 78.81 141 GLY A C 1
ATOM 1129 O O . GLY A 1 141 ? 17.524 1.475 -19.499 1.00 78.81 141 GLY A O 1
ATOM 1130 N N . LYS A 1 142 ? 19.136 -0.061 -19.198 1.00 85.31 142 LYS A N 1
ATOM 1131 C CA . LYS A 1 142 ? 18.201 -1.144 -18.861 1.00 85.31 142 LYS A CA 1
ATOM 1132 C C . LYS A 1 142 ? 17.757 -1.009 -17.399 1.00 85.31 142 LYS A C 1
ATOM 1134 O O . LYS A 1 142 ? 18.618 -0.898 -16.537 1.00 85.31 142 LYS A O 1
ATOM 1139 N N . PRO A 1 143 ? 16.452 -1.074 -17.082 1.00 85.12 143 PRO A N 1
ATOM 1140 C CA . PRO A 1 143 ? 15.980 -1.035 -15.698 1.00 85.12 143 PRO A CA 1
ATOM 1141 C C . PRO A 1 143 ? 16.503 -2.242 -14.908 1.00 85.12 143 PRO A C 1
ATOM 1143 O O . PRO A 1 143 ? 16.398 -3.385 -15.364 1.00 85.12 143 PRO A O 1
ATOM 1146 N N . VAL A 1 144 ? 17.031 -1.990 -13.712 1.00 86.06 144 VAL A N 1
ATOM 1147 C CA . VAL A 1 144 ? 17.572 -3.033 -12.819 1.00 86.06 144 VAL A CA 1
ATOM 1148 C C . VAL A 1 144 ? 16.815 -3.136 -11.497 1.00 86.06 144 VAL A C 1
ATOM 1150 O O . VAL A 1 144 ? 16.884 -4.166 -10.828 1.00 86.06 144 VAL A O 1
ATOM 1153 N N . GLN A 1 145 ? 16.025 -2.118 -11.155 1.00 82.31 145 GLN A N 1
ATOM 1154 C CA . GLN A 1 145 ? 15.249 -2.054 -9.920 1.00 82.31 145 GLN A CA 1
ATOM 1155 C C . GLN A 1 145 ? 13.756 -1.849 -10.186 1.00 82.31 145 GLN A C 1
ATOM 1157 O O . GLN A 1 145 ? 13.337 -1.429 -11.264 1.00 82.31 145 GLN A O 1
ATOM 1162 N N . ARG A 1 146 ? 12.942 -2.187 -9.183 1.00 87.25 146 ARG A N 1
ATOM 1163 C CA . ARG A 1 146 ? 11.489 -1.992 -9.186 1.00 87.25 146 ARG A CA 1
ATOM 1164 C C . ARG A 1 146 ? 10.976 -1.864 -7.759 1.00 87.25 146 ARG A C 1
ATOM 1166 O O . ARG A 1 146 ? 11.448 -2.571 -6.871 1.00 87.25 146 ARG A O 1
ATOM 1173 N N . MET A 1 147 ? 9.982 -1.010 -7.567 1.00 87.81 147 MET A N 1
ATOM 1174 C CA . MET A 1 147 ? 9.370 -0.748 -6.271 1.00 87.81 147 MET A CA 1
ATOM 1175 C C . MET A 1 147 ? 7.850 -0.775 -6.407 1.00 87.81 147 MET A C 1
ATOM 1177 O O . MET A 1 147 ? 7.303 -0.296 -7.399 1.00 87.81 147 MET A O 1
ATOM 1181 N N . PHE A 1 148 ? 7.170 -1.340 -5.411 1.00 91.06 148 PHE A N 1
ATOM 1182 C CA . PHE A 1 148 ? 5.712 -1.375 -5.358 1.00 91.06 148 PHE A CA 1
ATOM 1183 C C . PHE A 1 148 ? 5.229 -0.543 -4.176 1.00 91.06 148 PHE A C 1
ATOM 1185 O O . PHE A 1 148 ? 5.400 -0.935 -3.025 1.00 91.06 148 PHE A O 1
ATOM 1192 N N . LEU A 1 149 ? 4.597 0.589 -4.478 1.00 88.19 149 LEU A N 1
ATOM 1193 C CA . LEU A 1 149 ? 3.972 1.462 -3.486 1.00 88.19 149 LEU A CA 1
ATOM 1194 C C . LEU A 1 149 ? 2.530 1.011 -3.268 1.00 88.19 149 LEU A C 1
ATOM 1196 O O . LEU A 1 149 ? 1.811 0.761 -4.242 1.00 88.19 149 LEU A O 1
ATOM 1200 N N . ASN A 1 150 ? 2.128 0.835 -2.011 1.00 88.94 150 ASN A N 1
ATOM 1201 C CA . ASN A 1 150 ? 0.827 0.275 -1.646 1.00 88.94 150 ASN A CA 1
ATOM 1202 C C . ASN A 1 150 ? -0.149 1.383 -1.248 1.00 88.94 150 ASN A C 1
ATOM 1204 O O . ASN A 1 150 ? 0.290 2.394 -0.710 1.00 88.94 150 ASN A O 1
ATOM 1208 N N . PRO A 1 151 ? -1.455 1.203 -1.506 1.00 90.81 151 PRO A N 1
ATOM 1209 C CA . PRO A 1 151 ? -2.457 2.122 -1.003 1.00 90.81 151 PRO A CA 1
ATOM 1210 C C . PRO A 1 151 ? -2.594 2.002 0.514 1.00 90.81 151 PRO A C 1
ATOM 1212 O O . PRO A 1 151 ? -2.220 0.990 1.113 1.00 90.81 151 PRO A O 1
ATOM 1215 N N . ALA A 1 152 ? -3.221 3.022 1.081 1.00 90.88 152 ALA A N 1
ATOM 1216 C CA . ALA A 1 152 ? -3.437 3.157 2.501 1.00 90.88 152 ALA A CA 1
ATOM 1217 C C . ALA A 1 152 ? -4.724 2.515 3.005 1.00 90.88 152 ALA A C 1
ATOM 1219 O O . ALA A 1 152 ? -5.741 2.480 2.306 1.00 90.88 152 ALA A O 1
ATOM 1220 N N . ILE A 1 153 ? -4.725 2.152 4.288 1.00 95.06 153 ILE A N 1
ATOM 1221 C CA . ILE A 1 153 ? -5.975 1.996 5.045 1.00 95.06 153 ILE A CA 1
ATOM 1222 C C . ILE A 1 153 ? -6.635 3.361 5.285 1.00 95.06 153 ILE A C 1
ATOM 1224 O O . ILE A 1 153 ? -7.854 3.467 5.179 1.00 95.06 153 ILE A O 1
ATOM 1228 N N . THR A 1 154 ? -5.862 4.414 5.574 1.00 91.81 154 THR A N 1
ATOM 1229 C CA . THR A 1 154 ? -6.451 5.744 5.781 1.00 91.81 154 THR A CA 1
ATOM 1230 C C . THR A 1 154 ? -7.057 6.284 4.481 1.00 91.81 154 THR A C 1
ATOM 1232 O O . THR A 1 154 ? -6.413 6.219 3.432 1.00 91.81 154 THR A O 1
ATOM 1235 N N . PRO A 1 155 ? -8.310 6.773 4.506 1.00 87.25 155 PRO A N 1
ATOM 1236 C CA . PRO A 1 155 ? -8.959 7.362 3.339 1.00 87.25 155 PRO A CA 1
ATOM 1237 C C . PRO A 1 155 ? -8.658 8.862 3.193 1.00 87.25 155 PRO A C 1
ATOM 1239 O O . PRO A 1 155 ? -9.227 9.502 2.306 1.00 87.25 155 PRO A O 1
ATOM 1242 N N . MET A 1 156 ? -7.826 9.422 4.081 1.00 81.62 156 MET A N 1
ATOM 1243 C CA . MET A 1 156 ? -7.504 10.843 4.174 1.00 81.62 156 MET A CA 1
ATOM 1244 C C . MET A 1 156 ? -7.083 11.449 2.824 1.00 81.62 156 MET A C 1
ATOM 1246 O O . MET A 1 156 ? -6.575 10.774 1.932 1.00 81.62 156 MET A O 1
ATOM 1250 N N . PHE A 1 157 ? -7.310 12.759 2.677 1.00 76.62 157 PHE A N 1
ATOM 1251 C CA . PHE A 1 157 ? -7.090 13.547 1.451 1.00 76.62 157 PHE A CA 1
ATOM 1252 C C . PHE A 1 157 ? -8.058 13.261 0.296 1.00 76.62 157 PHE A C 1
ATOM 1254 O O . PHE A 1 157 ? -7.894 13.815 -0.792 1.00 76.62 157 PHE A O 1
ATOM 1261 N N . ASN A 1 158 ? -9.087 12.442 0.519 1.00 79.06 158 ASN A N 1
ATOM 1262 C CA . ASN A 1 158 ? -10.085 12.067 -0.477 1.00 79.06 158 ASN A CA 1
ATOM 1263 C C . ASN A 1 158 ? -9.450 11.443 -1.735 1.00 79.06 158 ASN A C 1
ATOM 1265 O O . ASN A 1 158 ? -9.906 11.618 -2.875 1.00 79.06 158 ASN A O 1
ATOM 1269 N N . LEU A 1 159 ? -8.364 10.699 -1.521 1.00 74.69 159 LEU A N 1
ATOM 1270 C CA . LEU A 1 159 ? -7.581 10.085 -2.588 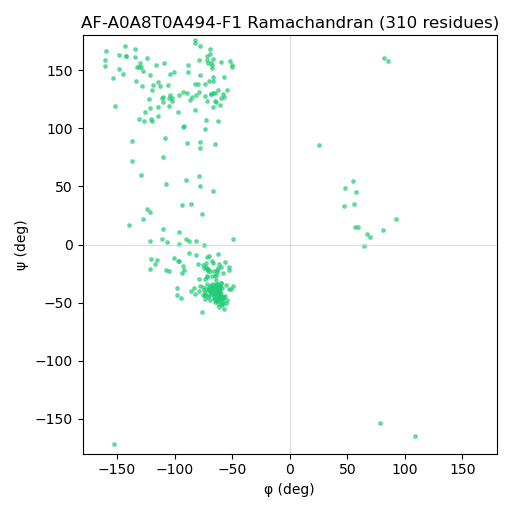1.00 74.69 159 LEU A CA 1
ATOM 1271 C C . LEU A 1 159 ? -8.029 8.652 -2.850 1.00 74.69 159 LEU A C 1
ATOM 1273 O O . LEU A 1 159 ? -8.284 8.311 -4.008 1.00 74.69 159 LEU A O 1
ATOM 1277 N N . ASN A 1 160 ? -8.222 7.865 -1.790 1.00 86.00 160 ASN A N 1
ATOM 1278 C CA . ASN A 1 160 ? -8.495 6.434 -1.861 1.00 86.00 160 ASN A CA 1
ATOM 1279 C C . ASN A 1 160 ? -9.640 5.980 -0.944 1.00 86.00 160 ASN A C 1
ATOM 1281 O O . ASN A 1 160 ? -10.033 6.653 0.007 1.00 86.00 160 ASN A O 1
ATOM 1285 N N . ASN A 1 161 ? -10.176 4.800 -1.253 1.00 93.44 161 ASN A N 1
ATOM 1286 C CA . ASN A 1 161 ? -10.822 3.969 -0.247 1.00 93.44 161 ASN A CA 1
ATOM 1287 C C . ASN A 1 161 ? -9.767 3.218 0.587 1.00 93.44 161 ASN A C 1
ATOM 1289 O O . ASN A 1 161 ? -8.663 2.986 0.083 1.00 93.44 161 ASN A O 1
ATOM 1293 N N . PRO A 1 162 ? -10.111 2.765 1.806 1.00 96.12 162 PRO A N 1
ATOM 1294 C CA . PRO A 1 162 ? -9.241 1.909 2.604 1.00 96.12 162 PRO A CA 1
ATOM 1295 C C . PRO A 1 162 ? -8.892 0.613 1.867 1.00 96.12 162 PRO A C 1
ATOM 1297 O O . PRO A 1 162 ? -9.782 -0.089 1.371 1.00 96.12 162 PRO A O 1
ATOM 1300 N N . ALA A 1 163 ? -7.602 0.286 1.810 1.00 96.88 163 ALA A N 1
ATOM 1301 C CA . ALA A 1 163 ? -7.099 -0.896 1.123 1.00 96.88 163 ALA A CA 1
ATOM 1302 C C . ALA A 1 163 ? -5.844 -1.493 1.765 1.00 96.88 163 ALA A C 1
ATOM 1304 O O . ALA A 1 163 ? -5.141 -0.858 2.542 1.00 96.88 163 ALA A O 1
ATOM 1305 N N . PHE A 1 164 ? -5.562 -2.738 1.390 1.00 96.62 164 PHE A N 1
ATOM 1306 C CA . PHE A 1 164 ? -4.292 -3.421 1.629 1.00 96.62 164 PHE A CA 1
ATOM 1307 C C . PHE A 1 164 ? -3.955 -4.309 0.429 1.00 96.62 164 PHE A C 1
ATOM 1309 O O . PHE A 1 164 ? -4.778 -4.521 -0.471 1.00 96.62 164 PHE A O 1
ATOM 1316 N N . ARG A 1 165 ? -2.738 -4.860 0.410 1.00 97.44 165 ARG A N 1
ATOM 1317 C CA . ARG A 1 165 ? -2.303 -5.765 -0.658 1.00 97.44 165 ARG A CA 1
ATOM 1318 C C . ARG A 1 165 ? -1.898 -7.137 -0.150 1.00 97.44 165 ARG A C 1
ATOM 1320 O O . ARG A 1 165 ? -1.308 -7.273 0.921 1.00 97.44 165 ARG A O 1
ATOM 1327 N N . ILE A 1 166 ? -2.183 -8.139 -0.979 1.00 98.12 166 ILE A N 1
ATOM 1328 C CA . ILE A 1 166 ? -1.697 -9.506 -0.833 1.00 98.12 166 ILE A CA 1
ATOM 1329 C C . ILE A 1 166 ? -0.702 -9.797 -1.955 1.00 98.12 166 ILE A C 1
ATOM 1331 O O . ILE A 1 166 ? -1.025 -9.627 -3.131 1.00 98.12 166 ILE A O 1
ATOM 1335 N N . PHE A 1 167 ? 0.495 -10.235 -1.583 1.00 97.75 167 PHE A N 1
ATOM 1336 C CA . PHE A 1 167 ? 1.568 -10.601 -2.499 1.00 97.75 167 PHE A CA 1
ATOM 1337 C C . PHE A 1 167 ? 1.676 -12.119 -2.559 1.00 97.75 167 PHE A C 1
ATOM 1339 O O . PHE A 1 167 ? 1.962 -12.767 -1.549 1.00 97.75 167 PHE A O 1
ATOM 1346 N N . ASP A 1 168 ? 1.469 -12.667 -3.752 1.00 97.06 168 ASP A N 1
ATOM 1347 C CA . ASP A 1 168 ? 1.720 -14.074 -4.028 1.00 97.06 168 ASP A CA 1
ATOM 1348 C C . ASP A 1 168 ? 3.136 -14.215 -4.575 1.00 97.06 168 ASP A C 1
ATOM 1350 O O . ASP A 1 168 ? 3.529 -13.478 -5.484 1.00 97.06 168 ASP A O 1
ATOM 1354 N N . TYR A 1 169 ? 3.922 -15.145 -4.037 1.00 96.19 169 TYR A N 1
ATOM 1355 C CA . TYR A 1 169 ? 5.337 -15.270 -4.386 1.00 96.19 169 TYR A CA 1
ATOM 1356 C C . TYR A 1 169 ? 5.809 -16.726 -4.459 1.00 96.19 169 TYR A C 1
ATOM 1358 O O . TYR A 1 169 ? 5.158 -17.661 -3.989 1.00 96.19 169 TYR A O 1
ATOM 1366 N N . ASP A 1 170 ? 6.942 -16.942 -5.118 1.00 95.62 170 ASP A N 1
ATOM 1367 C CA . ASP A 1 170 ? 7.621 -18.228 -5.143 1.00 95.62 170 ASP A CA 1
ATOM 1368 C C . ASP A 1 170 ? 8.529 -18.399 -3.923 1.00 95.62 170 ASP A C 1
ATOM 1370 O O . ASP A 1 170 ? 9.385 -17.560 -3.661 1.00 95.62 170 ASP A O 1
ATOM 1374 N N . ARG A 1 171 ? 8.376 -19.494 -3.178 1.00 93.00 171 ARG A N 1
ATOM 1375 C CA . ARG A 1 171 ? 9.155 -19.718 -1.953 1.00 93.00 171 ARG A CA 1
ATOM 1376 C C . ARG A 1 171 ? 10.601 -20.138 -2.209 1.00 93.00 171 ARG A C 1
ATOM 1378 O O . ARG A 1 171 ? 11.404 -20.052 -1.287 1.00 93.00 171 ARG A O 1
ATOM 1385 N N . GLU A 1 172 ? 10.936 -20.602 -3.412 1.00 94.31 172 GLU A N 1
ATOM 1386 C CA . GLU A 1 172 ? 12.298 -21.031 -3.738 1.00 94.31 172 GLU A CA 1
ATOM 1387 C C . GLU A 1 172 ? 13.164 -19.850 -4.178 1.00 94.31 172 GLU A C 1
ATOM 1389 O O . GLU A 1 172 ? 14.329 -19.763 -3.797 1.00 94.31 172 GLU A O 1
ATOM 1394 N N . ASN A 1 173 ? 12.597 -18.928 -4.965 1.00 92.44 173 ASN A N 1
ATOM 1395 C CA . ASN A 1 173 ? 13.346 -17.815 -5.560 1.00 92.44 173 ASN A CA 1
ATOM 1396 C C . ASN A 1 173 ? 12.834 -16.412 -5.188 1.00 92.44 173 ASN A C 1
ATOM 1398 O O . ASN A 1 173 ? 13.368 -15.424 -5.688 1.00 92.44 173 ASN A O 1
ATOM 1402 N N . PHE A 1 174 ? 11.816 -16.312 -4.329 1.00 90.44 174 PHE A N 1
ATOM 1403 C CA . PHE A 1 174 ? 11.181 -15.062 -3.885 1.00 90.44 174 PHE A CA 1
ATOM 1404 C C . PHE A 1 174 ? 10.580 -14.200 -5.010 1.00 90.44 174 PHE A C 1
ATOM 1406 O O . PHE A 1 174 ? 10.233 -13.037 -4.803 1.00 90.44 174 PHE A O 1
ATOM 1413 N N . GLY A 1 175 ? 10.411 -14.765 -6.207 1.00 93.25 175 GLY A N 1
ATOM 1414 C CA . GLY A 1 175 ? 9.799 -14.091 -7.342 1.00 93.25 175 GLY A CA 1
ATOM 1415 C C . GLY A 1 175 ? 8.312 -13.840 -7.107 1.00 93.25 175 GLY A C 1
ATOM 1416 O O . GLY A 1 175 ? 7.564 -14.755 -6.766 1.00 93.25 175 GLY A O 1
ATOM 1417 N N . ILE A 1 176 ? 7.868 -12.602 -7.325 1.00 95.94 176 ILE A N 1
ATOM 1418 C CA . ILE A 1 176 ? 6.453 -12.229 -7.227 1.00 95.94 176 ILE A CA 1
ATOM 1419 C C . ILE A 1 176 ? 5.674 -12.891 -8.372 1.00 95.94 176 ILE A C 1
ATOM 1421 O O . ILE A 1 176 ? 6.050 -12.790 -9.543 1.00 95.94 176 ILE A O 1
ATOM 1425 N N . LYS A 1 177 ? 4.581 -13.567 -8.017 1.00 96.94 177 LYS A N 1
ATOM 1426 C CA . LYS A 1 177 ? 3.643 -14.236 -8.926 1.00 96.94 177 LYS A CA 1
ATOM 1427 C C . LYS A 1 177 ? 2.424 -13.379 -9.222 1.00 96.94 177 LYS A C 1
ATOM 1429 O O . LYS A 1 177 ? 1.945 -13.420 -10.356 1.00 96.94 177 LYS A O 1
ATOM 1434 N N . ASP A 1 178 ? 1.935 -12.649 -8.222 1.00 98.00 178 ASP A N 1
ATOM 1435 C CA . ASP A 1 178 ? 0.877 -11.653 -8.366 1.00 98.00 178 ASP A CA 1
ATOM 1436 C C . ASP A 1 178 ? 0.873 -10.660 -7.193 1.00 98.00 178 ASP A C 1
ATOM 1438 O O . ASP A 1 178 ? 1.371 -10.950 -6.104 1.00 98.00 178 ASP A O 1
ATOM 1442 N N . ILE A 1 179 ? 0.277 -9.494 -7.425 1.00 97.62 179 ILE A N 1
ATOM 1443 C CA . ILE A 1 179 ? -0.008 -8.476 -6.419 1.00 97.62 179 ILE A CA 1
ATOM 1444 C C . ILE A 1 179 ? -1.499 -8.170 -6.506 1.00 97.62 179 ILE A C 1
ATOM 1446 O O . ILE A 1 179 ? -1.980 -7.631 -7.504 1.00 97.62 179 ILE A O 1
ATOM 1450 N N . ARG A 1 180 ? -2.241 -8.508 -5.455 1.00 98.00 180 ARG A N 1
ATOM 1451 C CA . ARG A 1 180 ? -3.696 -8.350 -5.399 1.00 98.00 180 ARG A CA 1
ATOM 1452 C C . ARG A 1 180 ? -4.058 -7.254 -4.414 1.00 98.00 180 ARG A C 1
ATOM 1454 O O . ARG A 1 180 ? -3.696 -7.335 -3.242 1.00 98.00 180 ARG A O 1
ATOM 1461 N N . THR A 1 181 ? -4.781 -6.241 -4.880 1.00 97.62 181 THR A N 1
ATOM 1462 C CA . THR A 1 181 ? -5.261 -5.146 -4.024 1.00 97.62 181 THR A CA 1
ATOM 1463 C C . THR A 1 181 ? -6.686 -5.441 -3.585 1.00 97.62 181 THR A C 1
ATOM 1465 O O . THR A 1 181 ? -7.540 -5.751 -4.416 1.00 97.62 181 THR A O 1
ATOM 1468 N N . PHE A 1 182 ? -6.937 -5.366 -2.281 1.00 98.00 182 PHE A N 1
ATOM 1469 C CA . PHE A 1 182 ? -8.262 -5.506 -1.690 1.00 98.00 182 PHE A CA 1
ATOM 1470 C C . PHE A 1 182 ? -8.659 -4.187 -1.059 1.00 98.00 182 PHE A C 1
ATOM 1472 O O . PHE A 1 182 ? -7.831 -3.528 -0.435 1.00 98.00 182 PHE A O 1
ATOM 1479 N N . TYR A 1 183 ? -9.923 -3.817 -1.215 1.00 97.38 183 TYR A N 1
ATOM 1480 C CA . TYR A 1 183 ? -10.436 -2.555 -0.707 1.00 97.38 183 TYR A CA 1
ATOM 1481 C C . TYR A 1 183 ? -11.851 -2.706 -0.165 1.00 97.38 183 TYR A C 1
ATOM 1483 O O . TYR A 1 183 ? -12.559 -3.660 -0.504 1.00 97.38 183 TYR A O 1
ATOM 1491 N N . VAL A 1 184 ? -12.275 -1.733 0.635 1.00 96.56 184 VAL A N 1
ATOM 1492 C CA . VAL A 1 184 ? -13.672 -1.579 1.045 1.00 96.56 184 VAL A CA 1
ATOM 1493 C C . VAL A 1 184 ? -14.217 -0.238 0.570 1.00 96.56 184 VAL A C 1
ATOM 1495 O O . VAL A 1 184 ? -13.541 0.777 0.662 1.00 96.56 184 VAL A O 1
ATOM 1498 N N . ASP A 1 185 ? -15.445 -0.214 0.055 1.00 95.19 185 ASP A N 1
ATOM 1499 C CA . ASP A 1 185 ? -16.138 1.039 -0.260 1.00 95.19 185 ASP A CA 1
ATOM 1500 C C . ASP A 1 185 ? -16.561 1.706 1.063 1.00 95.19 185 ASP A C 1
ATOM 1502 O O . ASP A 1 185 ? -17.444 1.198 1.759 1.00 95.19 185 ASP A O 1
ATOM 1506 N N . LEU A 1 186 ? -15.882 2.793 1.448 1.00 93.88 186 LEU A N 1
ATOM 1507 C CA . LEU A 1 186 ? -16.041 3.421 2.766 1.00 93.88 186 LEU A CA 1
ATOM 1508 C C . LEU A 1 186 ? -17.458 3.971 2.978 1.00 93.88 186 LEU A C 1
ATOM 1510 O O . LEU A 1 186 ? -18.042 3.796 4.049 1.00 93.88 186 LEU A O 1
ATOM 1514 N N . ASP A 1 187 ? -18.035 4.586 1.945 1.00 92.00 187 ASP A N 1
ATOM 1515 C CA . ASP A 1 187 ? -19.416 5.074 1.957 1.00 92.00 187 ASP A CA 1
ATOM 1516 C C . ASP A 1 187 ? -20.400 3.922 2.204 1.00 92.00 187 ASP A C 1
ATOM 1518 O O . ASP A 1 187 ? -21.331 4.040 3.011 1.00 92.00 187 ASP A O 1
ATOM 1522 N N . GLN A 1 188 ? -20.198 2.790 1.521 1.00 93.69 188 GLN A N 1
ATOM 1523 C CA . GLN A 1 188 ? -21.026 1.604 1.715 1.00 93.69 188 GLN A CA 1
ATOM 1524 C C . GLN A 1 188 ? -20.850 1.020 3.121 1.00 93.69 188 GLN A C 1
ATOM 1526 O O . GLN A 1 188 ? -21.847 0.706 3.775 1.00 93.69 188 GLN A O 1
ATOM 1531 N N . LEU A 1 189 ? -19.611 0.915 3.609 1.00 95.88 189 LEU A N 1
ATOM 1532 C CA . LEU A 1 189 ? -19.298 0.411 4.947 1.00 95.88 189 LEU A CA 1
ATOM 1533 C C . LEU A 1 189 ? -19.967 1.260 6.035 1.00 95.88 189 LEU A C 1
ATOM 1535 O O . LEU A 1 189 ? -20.620 0.716 6.924 1.00 95.88 189 LEU A O 1
ATOM 1539 N N . ASN A 1 190 ? -19.893 2.585 5.921 1.00 94.19 190 ASN A N 1
ATOM 1540 C CA . ASN A 1 190 ? -20.554 3.512 6.839 1.00 94.19 190 ASN A CA 1
ATOM 1541 C C . ASN A 1 190 ? -22.085 3.410 6.800 1.00 94.19 190 ASN A C 1
ATOM 1543 O O . ASN A 1 190 ? -22.744 3.570 7.827 1.00 94.19 190 ASN A O 1
ATOM 1547 N N . LYS A 1 191 ? -22.667 3.136 5.628 1.00 94.00 191 LYS A N 1
ATOM 1548 C CA . LYS A 1 191 ? -24.121 3.029 5.454 1.00 94.00 191 LYS A CA 1
ATOM 1549 C C . LYS A 1 191 ? -24.691 1.690 5.929 1.00 94.00 191 LYS A C 1
ATOM 1551 O O . LYS A 1 191 ? -25.797 1.650 6.468 1.00 94.00 191 LYS A O 1
ATOM 1556 N N . GLU A 1 192 ? -23.993 0.591 5.661 1.00 95.62 192 GLU A N 1
ATOM 1557 C CA . GLU A 1 192 ? -24.520 -0.773 5.815 1.00 95.62 192 GLU A CA 1
ATOM 1558 C C . GLU A 1 192 ? -23.919 -1.528 7.011 1.00 95.62 192 GLU A C 1
ATOM 1560 O O . GLU A 1 192 ? -24.562 -2.449 7.528 1.00 95.62 192 GLU A O 1
ATOM 1565 N N . GLY A 1 193 ? -22.740 -1.107 7.479 1.00 95.06 193 GLY A N 1
ATOM 1566 C CA . GLY A 1 193 ? -22.007 -1.675 8.608 1.00 95.06 193 GLY A CA 1
ATOM 1567 C C . GLY A 1 193 ? -21.177 -2.920 8.266 1.00 95.06 193 GLY A C 1
ATOM 1568 O O . GLY A 1 193 ? -21.445 -3.632 7.293 1.00 95.06 193 GLY A O 1
ATOM 1569 N N . ALA A 1 194 ? -20.201 -3.234 9.126 1.00 95.81 194 ALA A N 1
ATOM 1570 C CA . ALA A 1 194 ? -19.260 -4.351 8.944 1.00 95.81 194 ALA A CA 1
ATOM 1571 C C . ALA A 1 194 ? -19.910 -5.746 8.848 1.00 95.81 194 ALA A C 1
ATOM 1573 O O . ALA A 1 194 ? -19.313 -6.675 8.320 1.00 95.81 194 ALA A O 1
ATOM 1574 N N . ASN A 1 195 ? -21.155 -5.916 9.306 1.00 94.38 195 ASN A N 1
ATOM 1575 C CA . ASN A 1 195 ? -21.869 -7.194 9.180 1.00 94.38 195 ASN A CA 1
ATOM 1576 C C . ASN A 1 195 ? -22.333 -7.497 7.744 1.00 94.38 195 ASN A C 1
ATOM 1578 O O . ASN A 1 195 ? -22.747 -8.621 7.461 1.00 94.38 195 ASN A O 1
ATOM 1582 N N . LYS A 1 196 ? -22.347 -6.493 6.858 1.00 96.12 196 LYS A N 1
ATOM 1583 C CA . LYS A 1 196 ? -22.863 -6.606 5.483 1.00 96.12 196 LYS A CA 1
ATOM 1584 C C . LYS A 1 196 ? -21.826 -6.278 4.418 1.00 96.12 196 LYS A C 1
ATOM 1586 O O . LYS A 1 196 ? -21.993 -6.698 3.276 1.00 96.12 196 LYS A O 1
ATOM 1591 N N . VAL A 1 197 ? -20.787 -5.538 4.785 1.00 97.69 197 VAL A N 1
ATOM 1592 C CA . VAL A 1 197 ? -19.744 -5.078 3.872 1.00 97.69 197 VAL A CA 1
ATOM 1593 C C . VAL A 1 197 ? -18.439 -5.774 4.219 1.00 97.69 197 VAL A C 1
ATOM 1595 O O . VAL A 1 197 ? -18.090 -5.908 5.385 1.00 97.69 197 VAL A O 1
ATOM 1598 N N . GLN A 1 198 ? -17.734 -6.225 3.189 1.00 97.50 198 GLN A N 1
ATOM 1599 C CA . GLN A 1 198 ? -16.456 -6.920 3.284 1.00 97.50 198 GLN A CA 1
ATOM 1600 C C . GLN A 1 198 ? -15.461 -6.270 2.328 1.00 97.50 198 GLN A C 1
ATOM 1602 O O . GLN A 1 198 ? -15.863 -5.681 1.320 1.00 97.50 198 GLN A O 1
ATOM 1607 N N . ALA A 1 199 ? -14.169 -6.416 2.612 1.00 97.69 199 ALA A N 1
ATOM 1608 C CA . ALA A 1 199 ? -13.134 -6.087 1.651 1.00 97.69 199 ALA A CA 1
ATOM 1609 C C . ALA A 1 199 ? -13.234 -7.041 0.452 1.00 97.69 199 ALA A C 1
ATOM 1611 O O . ALA A 1 199 ? -13.298 -8.270 0.593 1.00 97.69 199 ALA A O 1
ATOM 1612 N N . VAL A 1 200 ? -13.241 -6.465 -0.744 1.00 97.62 200 VAL A N 1
ATOM 1613 C CA . VAL A 1 200 ? -13.349 -7.188 -2.012 1.00 97.62 200 VAL A CA 1
ATOM 1614 C C . VAL A 1 200 ? -12.087 -6.988 -2.836 1.00 97.62 200 VAL A C 1
ATOM 1616 O O . VAL A 1 200 ? -11.381 -5.992 -2.681 1.00 97.62 200 VAL A O 1
ATOM 1619 N N . LEU A 1 201 ? -11.794 -7.950 -3.714 1.00 97.94 201 LEU A N 1
ATOM 1620 C CA . LEU A 1 201 ? -10.704 -7.810 -4.674 1.00 97.94 201 LEU A CA 1
ATOM 1621 C C . LEU A 1 201 ? -10.997 -6.602 -5.570 1.00 97.94 201 LEU A C 1
ATOM 1623 O O . LEU A 1 201 ? -12.011 -6.579 -6.266 1.00 97.94 201 LEU A O 1
ATOM 1627 N N . GLU A 1 202 ? -10.100 -5.622 -5.559 1.00 96.19 202 GLU A N 1
ATOM 1628 C CA . GLU A 1 202 ? -10.122 -4.519 -6.509 1.00 96.19 202 GLU A CA 1
ATOM 1629 C C . GLU A 1 202 ? -9.590 -5.003 -7.860 1.00 96.19 202 GLU A C 1
ATOM 1631 O O . GLU A 1 202 ? -10.290 -4.955 -8.873 1.00 96.19 202 GLU A O 1
ATOM 1636 N N . TYR A 1 203 ? -8.352 -5.508 -7.858 1.00 97.31 203 TYR A N 1
ATOM 1637 C CA . TYR A 1 203 ? -7.699 -6.067 -9.034 1.00 97.31 203 TYR A CA 1
ATOM 1638 C C . TYR A 1 203 ? -6.528 -6.988 -8.674 1.00 97.31 203 TYR A C 1
ATOM 1640 O O . TYR A 1 203 ? -5.878 -6.839 -7.636 1.00 97.31 203 TYR A O 1
ATOM 1648 N N . SER A 1 204 ? -6.257 -7.927 -9.582 1.00 98.19 204 SER A N 1
ATOM 1649 C CA . SER A 1 204 ? -4.958 -8.588 -9.729 1.00 98.19 204 SER A CA 1
ATOM 1650 C C . SER A 1 204 ? -4.095 -7.725 -10.644 1.00 98.19 204 SER A C 1
ATOM 1652 O O . SER A 1 204 ? -4.510 -7.414 -11.763 1.00 98.19 204 SER A O 1
ATOM 1654 N N . MET A 1 205 ? -2.910 -7.317 -10.188 1.00 97.25 205 MET A N 1
ATOM 1655 C CA . MET A 1 205 ? -1.982 -6.521 -10.994 1.00 97.25 205 MET A CA 1
ATOM 1656 C C . MET A 1 205 ? -1.545 -7.287 -12.242 1.00 97.25 205 MET A C 1
ATOM 1658 O O . MET A 1 205 ? -1.427 -6.693 -13.318 1.00 97.25 205 MET A O 1
ATOM 1662 N N . LYS A 1 206 ? -1.363 -8.607 -12.115 1.00 97.50 206 LYS A N 1
ATOM 1663 C CA . LYS A 1 206 ? -1.040 -9.479 -13.239 1.00 97.50 206 LYS A CA 1
ATOM 1664 C C . LYS A 1 206 ? -2.113 -9.427 -14.320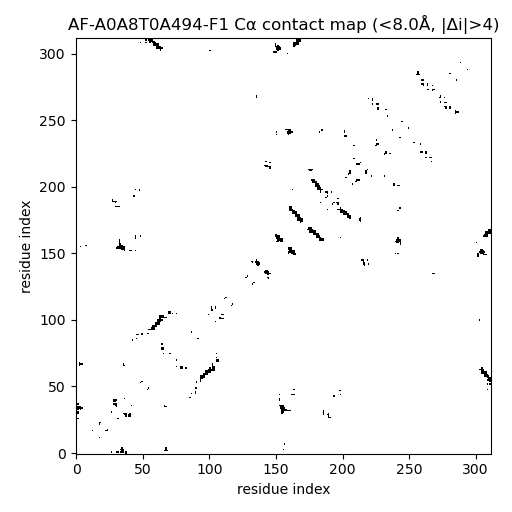 1.00 97.50 206 LYS A C 1
ATOM 1666 O O . LYS A 1 206 ? -1.790 -9.166 -15.479 1.00 97.50 206 LYS A O 1
ATOM 1671 N N . ASP A 1 207 ? -3.371 -9.630 -13.945 1.00 97.88 207 ASP A N 1
ATOM 1672 C CA . ASP A 1 207 ? -4.473 -9.708 -14.904 1.00 97.88 207 ASP A CA 1
ATOM 1673 C C . ASP A 1 207 ? -4.834 -8.328 -15.467 1.00 97.88 207 ASP A C 1
ATOM 1675 O O . ASP A 1 207 ? -4.996 -8.172 -16.678 1.00 97.88 207 ASP A O 1
ATOM 1679 N N . ALA A 1 208 ? -4.896 -7.304 -14.609 1.00 96.19 208 ALA A N 1
ATOM 1680 C CA . ALA A 1 208 ? -5.281 -5.946 -14.990 1.00 96.19 208 ALA A CA 1
ATOM 1681 C C . ALA A 1 208 ? -4.348 -5.325 -16.037 1.00 96.19 208 ALA A C 1
ATOM 1683 O O . ALA A 1 208 ? -4.799 -4.591 -16.919 1.00 96.19 208 ALA A O 1
ATOM 1684 N N . TYR A 1 209 ? -3.050 -5.620 -15.949 1.00 96.44 209 TYR A N 1
ATOM 1685 C CA . TYR A 1 209 ? -2.034 -5.055 -16.836 1.00 96.44 209 TYR A CA 1
ATOM 1686 C C . TYR A 1 209 ? -1.428 -6.082 -17.807 1.00 96.44 209 TYR A C 1
ATOM 1688 O O . TYR A 1 209 ? -0.508 -5.751 -18.565 1.00 96.44 209 TYR A O 1
ATOM 1696 N N . GLY A 1 210 ? -1.948 -7.315 -17.816 1.00 97.06 210 GLY A N 1
ATOM 1697 C CA . GLY A 1 210 ? -1.493 -8.404 -18.682 1.00 97.06 210 GLY A CA 1
ATOM 1698 C C . GLY A 1 210 ? -0.008 -8.722 -18.507 1.00 97.06 210 GLY A C 1
ATOM 1699 O O . GLY A 1 210 ? 0.713 -8.808 -19.502 1.00 97.06 210 GLY A O 1
ATOM 1700 N N . LEU A 1 211 ? 0.456 -8.813 -17.259 1.00 97.06 211 LEU A N 1
ATOM 1701 C CA . LEU A 1 211 ? 1.868 -8.997 -16.924 1.00 97.06 211 LEU A CA 1
ATOM 1702 C C . LEU A 1 211 ? 2.282 -10.460 -17.028 1.00 97.06 211 LEU A C 1
ATOM 1704 O O . LEU A 1 211 ? 1.584 -11.369 -16.571 1.00 97.06 211 LEU A O 1
ATOM 1708 N N . LYS A 1 212 ? 3.464 -10.691 -17.600 1.00 95.19 212 LYS A N 1
ATOM 1709 C CA . LYS A 1 212 ? 4.055 -12.037 -17.670 1.00 95.19 212 LYS A CA 1
ATOM 1710 C C . LYS A 1 212 ? 4.789 -12.411 -16.390 1.00 95.19 212 LYS A C 1
ATOM 1712 O O . LYS A 1 212 ? 4.766 -13.567 -15.975 1.00 95.19 212 LYS A O 1
ATOM 1717 N N . ASN A 1 213 ? 5.447 -11.430 -15.794 1.00 94.75 213 ASN A N 1
ATOM 1718 C CA . ASN A 1 213 ? 6.177 -11.527 -14.545 1.00 94.75 213 ASN A CA 1
ATOM 1719 C C . ASN A 1 213 ? 6.186 -10.135 -13.885 1.00 94.75 213 ASN A C 1
ATOM 1721 O O . ASN A 1 213 ? 5.492 -9.221 -14.329 1.00 94.75 213 ASN A O 1
ATOM 1725 N N . PHE A 1 214 ? 6.959 -9.987 -12.816 1.00 95.06 214 PHE A N 1
ATOM 1726 C CA . PHE A 1 214 ? 7.069 -8.741 -12.068 1.00 95.06 214 PHE A CA 1
ATOM 1727 C C . PHE A 1 214 ? 8.510 -8.245 -12.023 1.00 95.06 214 PHE A C 1
ATOM 1729 O O . PHE A 1 214 ? 8.872 -7.636 -11.029 1.00 95.06 214 PHE A O 1
ATOM 1736 N N . ASP A 1 215 ? 9.357 -8.557 -13.008 1.00 91.88 215 ASP A N 1
ATOM 1737 C CA . ASP A 1 215 ? 10.746 -8.079 -13.042 1.00 91.88 215 ASP A CA 1
ATOM 1738 C C . ASP A 1 215 ? 10.851 -6.608 -13.499 1.00 91.88 215 ASP A C 1
ATOM 1740 O O . ASP A 1 215 ? 9.865 -5.983 -13.895 1.00 91.88 215 ASP A O 1
ATOM 1744 N N . ALA A 1 216 ? 12.047 -6.021 -13.391 1.00 90.06 216 ALA A N 1
ATOM 1745 C CA . ALA A 1 216 ? 12.263 -4.606 -13.706 1.00 90.06 216 ALA A CA 1
ATOM 1746 C C . ALA A 1 216 ? 12.017 -4.289 -15.195 1.00 90.06 216 ALA A C 1
ATOM 1748 O O . ALA A 1 216 ? 11.557 -3.199 -15.539 1.00 90.06 216 ALA A O 1
ATOM 1749 N N . GLU A 1 217 ? 12.273 -5.251 -16.083 1.00 92.50 217 GLU A N 1
ATOM 1750 C CA . GLU A 1 217 ? 12.072 -5.096 -17.521 1.00 92.50 217 GLU A CA 1
ATOM 1751 C C . GLU A 1 217 ? 10.578 -5.067 -17.863 1.00 92.50 217 GLU A C 1
ATOM 1753 O O . GLU A 1 217 ? 10.128 -4.178 -18.590 1.00 92.50 217 GLU A O 1
ATOM 1758 N N . GLU A 1 218 ? 9.784 -5.967 -17.283 1.00 94.75 218 GLU A N 1
ATOM 1759 C CA . GLU A 1 218 ? 8.336 -6.010 -17.480 1.00 94.75 218 GLU A CA 1
ATOM 1760 C C . GLU A 1 218 ? 7.626 -4.797 -16.856 1.00 94.75 218 GLU A C 1
ATOM 1762 O O . GLU A 1 218 ? 6.694 -4.259 -17.463 1.00 94.75 218 GLU A O 1
ATOM 1767 N N . MET A 1 219 ? 8.089 -4.298 -15.701 1.00 94.31 219 MET A N 1
ATOM 1768 C CA . MET A 1 219 ? 7.552 -3.061 -15.107 1.00 94.31 219 MET A CA 1
ATOM 1769 C C . MET A 1 219 ? 7.844 -1.836 -15.983 1.00 94.31 219 MET A C 1
ATOM 1771 O O . MET A 1 219 ? 6.950 -1.029 -16.239 1.00 94.31 219 MET A O 1
ATOM 1775 N N . ASN A 1 220 ? 9.050 -1.729 -16.539 1.00 91.56 220 ASN A N 1
ATOM 1776 C CA . ASN A 1 220 ? 9.385 -0.670 -17.492 1.00 91.56 220 ASN A CA 1
ATOM 1777 C C . ASN A 1 220 ? 8.587 -0.796 -18.805 1.00 91.56 220 ASN A C 1
ATOM 1779 O O . ASN A 1 220 ? 8.145 0.196 -19.384 1.00 91.56 220 ASN A O 1
ATOM 1783 N N . ASN A 1 221 ? 8.335 -2.021 -19.279 1.00 94.62 221 ASN A N 1
ATOM 1784 C CA . ASN A 1 221 ? 7.452 -2.253 -20.424 1.00 94.62 221 ASN A CA 1
ATOM 1785 C C . ASN A 1 221 ? 6.006 -1.834 -20.121 1.00 94.62 221 ASN A C 1
ATOM 1787 O O . ASN A 1 221 ? 5.318 -1.318 -21.006 1.00 94.62 221 ASN A O 1
ATOM 1791 N N . LEU A 1 222 ? 5.522 -2.033 -18.890 1.00 95.19 222 LEU A N 1
ATOM 1792 C CA . LEU A 1 222 ? 4.241 -1.486 -18.447 1.00 95.19 222 LEU A CA 1
ATOM 1793 C C . LEU A 1 222 ? 4.247 0.049 -18.482 1.00 95.19 222 LEU A C 1
ATOM 1795 O O . LEU A 1 222 ? 3.337 0.610 -19.089 1.00 95.19 222 LEU A O 1
ATOM 1799 N N . ALA A 1 223 ? 5.267 0.719 -17.937 1.00 92.25 223 ALA A N 1
ATOM 1800 C CA . ALA A 1 223 ? 5.386 2.184 -17.975 1.00 92.25 223 ALA A CA 1
ATOM 1801 C C . ALA A 1 223 ? 5.305 2.732 -19.415 1.00 92.25 223 ALA A C 1
ATOM 1803 O O . ALA A 1 223 ? 4.455 3.568 -19.735 1.00 92.25 223 ALA A O 1
ATOM 1804 N N . LYS A 1 224 ? 6.056 2.131 -20.345 1.00 93.31 224 LYS A N 1
ATOM 1805 C CA . LYS A 1 224 ? 6.010 2.473 -21.779 1.00 93.31 224 LYS A CA 1
ATOM 1806 C C . LYS A 1 224 ? 4.635 2.257 -22.416 1.00 93.31 224 LYS A C 1
ATOM 1808 O O . LYS A 1 224 ? 4.239 3.017 -23.304 1.00 93.31 224 LYS A O 1
ATOM 1813 N N . ARG A 1 225 ? 3.895 1.219 -22.003 1.00 95.69 225 ARG A N 1
ATOM 1814 C CA . ARG A 1 225 ? 2.511 0.982 -22.456 1.00 95.69 225 ARG A CA 1
ATOM 1815 C C . ARG A 1 225 ? 1.557 2.026 -21.879 1.00 95.69 225 ARG A C 1
ATOM 1817 O O . ARG A 1 225 ? 0.733 2.553 -22.627 1.00 95.69 225 ARG A O 1
ATOM 1824 N N . LEU A 1 226 ? 1.688 2.357 -20.594 1.00 91.69 226 LEU A N 1
ATOM 1825 C CA . LEU A 1 226 ? 0.902 3.396 -19.923 1.00 91.69 226 LEU A CA 1
ATOM 1826 C C . LEU A 1 226 ? 1.084 4.759 -20.594 1.00 91.69 226 LEU A C 1
ATOM 1828 O O . LEU A 1 226 ? 0.100 5.474 -20.767 1.00 91.69 226 LEU A O 1
ATOM 1832 N N . ALA A 1 227 ? 2.295 5.078 -21.056 1.00 89.56 227 ALA A N 1
ATOM 1833 C CA . ALA A 1 227 ? 2.596 6.325 -21.755 1.00 89.56 227 ALA A CA 1
ATOM 1834 C C . ALA A 1 227 ? 1.840 6.492 -23.092 1.00 89.56 227 ALA A C 1
ATOM 1836 O O . ALA A 1 227 ? 1.671 7.611 -23.575 1.00 89.56 227 ALA A O 1
ATOM 1837 N N . ARG A 1 228 ? 1.382 5.392 -23.707 1.00 92.00 228 ARG A N 1
ATOM 1838 C CA . ARG A 1 228 ? 0.839 5.381 -25.080 1.00 92.00 228 ARG A CA 1
ATOM 1839 C C . ARG A 1 228 ? -0.608 4.901 -25.191 1.00 92.00 228 ARG A C 1
ATOM 1841 O O . ARG A 1 228 ? -1.200 5.046 -26.255 1.00 92.00 228 ARG A O 1
ATOM 1848 N N . ASN A 1 229 ? -1.171 4.299 -24.143 1.00 91.50 229 ASN A N 1
ATOM 1849 C CA . ASN A 1 229 ? -2.500 3.683 -24.178 1.00 91.50 229 ASN A CA 1
ATOM 1850 C C . ASN A 1 229 ? -3.448 4.331 -23.160 1.00 91.50 229 ASN A C 1
ATOM 1852 O O . ASN A 1 229 ? -3.317 4.124 -21.953 1.00 91.50 229 ASN A O 1
ATOM 1856 N N . ASP A 1 230 ? -4.415 5.110 -23.654 1.00 87.31 230 ASP A N 1
ATOM 1857 C CA . ASP A 1 230 ? -5.384 5.882 -22.853 1.00 87.31 230 ASP A CA 1
ATOM 1858 C C . ASP A 1 230 ? -6.258 5.008 -21.975 1.00 87.31 230 ASP A C 1
ATOM 1860 O O . ASP A 1 230 ? -6.396 5.273 -20.785 1.00 87.31 230 ASP A O 1
ATOM 1864 N N . THR A 1 231 ? -6.783 3.917 -22.519 1.00 88.44 231 THR A N 1
ATOM 1865 C CA . THR A 1 231 ? -7.606 2.986 -21.749 1.00 88.44 231 THR A CA 1
ATOM 1866 C C . THR A 1 231 ? -6.809 2.347 -20.613 1.00 88.44 231 THR A C 1
ATOM 1868 O O . THR A 1 231 ? -7.293 2.282 -19.482 1.00 88.44 231 THR A O 1
ATOM 1871 N N . LEU A 1 232 ? -5.573 1.920 -20.886 1.00 91.25 232 LEU A N 1
ATOM 1872 C CA . LEU A 1 232 ? -4.700 1.318 -19.878 1.00 91.25 232 LEU A CA 1
ATOM 1873 C C . LEU A 1 232 ? -4.292 2.335 -18.805 1.00 91.25 232 LEU A C 1
ATOM 1875 O O . LEU A 1 232 ? -4.323 2.025 -17.619 1.00 91.25 232 LEU A O 1
ATOM 1879 N N . PHE A 1 233 ? -3.962 3.563 -19.202 1.00 88.00 233 PHE A N 1
ATOM 1880 C CA . PHE A 1 233 ? -3.606 4.624 -18.264 1.00 88.00 233 PHE A CA 1
ATOM 1881 C C . PHE A 1 233 ? -4.788 5.051 -17.389 1.00 88.00 233 PHE A C 1
ATOM 1883 O O . PHE A 1 233 ? -4.637 5.184 -16.181 1.00 88.00 233 PHE A O 1
ATOM 1890 N N . ASN A 1 234 ? -5.986 5.182 -17.960 1.00 84.75 234 ASN A N 1
ATOM 1891 C CA . ASN A 1 234 ? -7.196 5.477 -17.190 1.00 84.75 234 ASN A CA 1
ATOM 1892 C C . ASN A 1 234 ? -7.512 4.355 -16.194 1.00 84.75 234 ASN A C 1
ATOM 1894 O O . ASN A 1 234 ? -7.962 4.621 -15.082 1.00 84.75 234 ASN A O 1
ATOM 1898 N N . THR A 1 235 ? -7.236 3.107 -16.580 1.00 87.94 235 THR A N 1
ATOM 1899 C CA . THR A 1 235 ? -7.323 1.947 -15.684 1.00 87.94 235 THR A CA 1
ATOM 1900 C C . THR A 1 235 ? -6.314 2.068 -14.538 1.00 87.94 235 THR A C 1
ATOM 1902 O O . THR A 1 235 ? -6.695 1.940 -13.379 1.00 87.94 235 THR A O 1
ATOM 1905 N N . TYR A 1 236 ? -5.058 2.412 -14.837 1.00 88.56 236 TYR A N 1
ATOM 1906 C CA . TYR A 1 236 ? -4.023 2.650 -13.828 1.00 88.56 236 TYR A CA 1
ATOM 1907 C C . TYR A 1 236 ? -4.397 3.766 -12.845 1.00 88.56 236 TYR A C 1
ATOM 1909 O O . TYR A 1 236 ? -4.333 3.566 -11.634 1.00 88.56 236 TYR A O 1
ATOM 1917 N N . VAL A 1 237 ? -4.851 4.921 -13.340 1.00 82.88 237 VAL A N 1
ATOM 1918 C CA . VAL A 1 237 ? -5.284 6.047 -12.495 1.00 82.88 237 VAL A CA 1
ATOM 1919 C C . VAL A 1 237 ? -6.468 5.647 -11.613 1.00 82.88 237 VAL A C 1
ATOM 1921 O O . VAL A 1 237 ? -6.509 6.001 -10.437 1.00 82.88 237 VAL A O 1
ATOM 1924 N N . ARG A 1 238 ? -7.414 4.864 -12.146 1.00 83.88 238 ARG A N 1
ATOM 1925 C CA . ARG A 1 238 ? -8.555 4.360 -11.374 1.00 83.88 238 ARG A CA 1
ATOM 1926 C C . ARG A 1 238 ? -8.117 3.481 -10.201 1.00 83.88 238 ARG A C 1
ATOM 1928 O O . ARG A 1 238 ? -8.645 3.656 -9.106 1.00 83.88 238 ARG A O 1
ATOM 1935 N N . TYR A 1 239 ? -7.152 2.592 -10.423 1.00 88.94 239 TYR A N 1
ATOM 1936 C CA . TYR A 1 239 ? -6.604 1.731 -9.374 1.00 88.94 239 TYR A CA 1
ATOM 1937 C C . TYR A 1 239 ? -5.701 2.478 -8.384 1.00 88.94 239 TYR A C 1
ATOM 1939 O O . TYR A 1 239 ? -5.673 2.131 -7.209 1.00 88.94 239 TYR A O 1
ATOM 1947 N N . ASN A 1 240 ? -5.018 3.551 -8.799 1.00 85.12 240 ASN A N 1
ATOM 1948 C CA . ASN A 1 240 ? -4.281 4.414 -7.861 1.00 85.12 240 ASN A CA 1
ATOM 1949 C C . ASN A 1 240 ? -5.212 5.134 -6.876 1.00 85.12 240 ASN A C 1
ATOM 1951 O O . ASN A 1 240 ? -4.813 5.428 -5.757 1.00 85.12 240 ASN A O 1
ATOM 1955 N N . ARG A 1 241 ? -6.469 5.378 -7.266 1.00 83.06 241 ARG A N 1
ATOM 1956 C CA . ARG A 1 241 ? -7.493 5.970 -6.393 1.00 83.06 241 ARG A CA 1
ATOM 1957 C C . ARG A 1 241 ? -8.306 4.946 -5.610 1.00 83.06 241 ARG A C 1
ATOM 1959 O O . ARG A 1 241 ? -9.283 5.324 -4.970 1.00 83.06 241 ARG A O 1
ATOM 1966 N N . VAL A 1 242 ? -7.974 3.658 -5.690 1.00 89.19 242 VAL A N 1
ATOM 1967 C CA . VAL A 1 242 ? -8.681 2.583 -4.978 1.00 89.19 242 VAL A CA 1
ATOM 1968 C C . VAL A 1 242 ? -10.208 2.695 -5.144 1.00 89.19 242 VAL A C 1
ATOM 1970 O O . VAL A 1 242 ? -10.981 2.764 -4.187 1.00 89.19 242 VAL A O 1
ATOM 1973 N N . MET A 1 243 ? -10.665 2.869 -6.385 1.00 82.75 243 MET A N 1
ATOM 1974 C CA . MET A 1 243 ? -12.084 3.057 -6.733 1.00 82.75 243 MET A CA 1
ATOM 1975 C C . MET A 1 243 ? -12.812 4.237 -6.049 1.00 82.75 243 MET A C 1
ATOM 1977 O O . MET A 1 243 ? -14.046 4.286 -6.095 1.00 82.75 243 MET A O 1
ATOM 1981 N N . ASN A 1 244 ? -12.104 5.197 -5.447 1.00 77.12 244 ASN A N 1
ATOM 1982 C CA . ASN A 1 244 ? -12.714 6.398 -4.880 1.00 77.12 244 ASN A CA 1
ATOM 1983 C C . ASN A 1 244 ? -13.316 7.292 -5.989 1.00 77.12 244 ASN A C 1
ATOM 1985 O O . ASN A 1 244 ? -12.777 7.389 -7.094 1.00 77.12 244 ASN A O 1
ATOM 1989 N N . GLY A 1 245 ? -14.449 7.948 -5.710 1.00 64.44 245 GLY A N 1
ATOM 1990 C CA . GLY A 1 245 ? -15.123 8.856 -6.650 1.00 64.44 245 GLY A CA 1
ATOM 1991 C C . GLY A 1 245 ? -16.204 8.221 -7.539 1.00 64.44 245 GLY A C 1
ATOM 1992 O O . GLY A 1 245 ? -16.556 8.782 -8.577 1.00 64.44 245 GLY A O 1
ATOM 1993 N N . ARG A 1 246 ? -16.787 7.080 -7.138 1.00 53.62 246 ARG A N 1
ATOM 1994 C CA . ARG A 1 246 ? -17.864 6.372 -7.872 1.00 53.62 246 ARG A CA 1
ATOM 1995 C C . ARG A 1 246 ? -19.086 7.225 -8.244 1.00 53.62 246 ARG A C 1
ATOM 1997 O O . ARG A 1 246 ? -19.840 6.817 -9.124 1.00 53.62 246 ARG A O 1
ATOM 2004 N N . LYS A 1 247 ? -19.317 8.374 -7.601 1.00 49.28 247 LYS A N 1
ATOM 2005 C CA . LYS A 1 247 ? -20.618 9.052 -7.678 1.00 49.28 247 LYS A CA 1
ATOM 2006 C C . LYS A 1 247 ? -20.949 9.704 -9.024 1.00 49.28 247 LYS A C 1
ATOM 2008 O O . LYS A 1 247 ? -22.136 9.838 -9.275 1.00 49.28 247 LYS A O 1
ATOM 2013 N N . ASN A 1 248 ? -19.995 10.031 -9.908 1.00 42.59 248 ASN A N 1
ATOM 2014 C CA . ASN A 1 248 ? -20.329 10.879 -11.072 1.00 42.59 248 ASN A CA 1
ATOM 2015 C C . ASN A 1 248 ? -19.696 10.538 -12.433 1.00 42.59 248 ASN A C 1
ATOM 2017 O O . ASN A 1 248 ? -19.732 11.397 -13.309 1.00 42.59 248 ASN A O 1
ATOM 2021 N N . ASN A 1 249 ? -19.133 9.339 -12.672 1.00 46.41 249 ASN A N 1
ATOM 2022 C CA . ASN A 1 249 ? -18.370 9.090 -13.918 1.00 46.41 249 ASN A CA 1
ATOM 2023 C C . ASN A 1 249 ? -17.378 10.239 -14.197 1.00 46.41 249 ASN A C 1
ATOM 2025 O O . ASN A 1 249 ? -17.170 10.629 -15.345 1.00 46.41 249 ASN A O 1
ATOM 2029 N N . ASP A 1 250 ? -16.841 10.833 -13.126 1.00 48.47 250 ASP A N 1
ATOM 2030 C CA . ASP A 1 250 ? -16.119 12.086 -13.215 1.00 48.47 250 ASP A CA 1
ATOM 2031 C C . ASP A 1 250 ? -14.715 11.810 -13.744 1.00 48.47 250 ASP A C 1
ATOM 2033 O O . ASP A 1 250 ? -13.740 11.640 -13.014 1.00 48.47 250 ASP A O 1
ATOM 2037 N N . THR A 1 251 ? -14.638 11.709 -15.065 1.00 48.78 251 THR A N 1
ATOM 2038 C CA . THR A 1 251 ? -13.396 11.649 -15.820 1.00 48.78 251 THR A CA 1
ATOM 2039 C C . THR A 1 251 ? -12.715 13.018 -15.881 1.00 48.78 251 THR A C 1
ATOM 2041 O O . THR A 1 251 ? -11.653 13.114 -16.488 1.00 48.78 251 THR A O 1
ATOM 2044 N N . SER A 1 252 ? -13.282 14.084 -15.286 1.00 47.88 252 SER A N 1
ATOM 2045 C CA . SER A 1 252 ? -12.734 15.447 -15.378 1.00 47.88 252 SER A CA 1
ATOM 2046 C C . SER A 1 252 ? -11.442 15.642 -14.580 1.00 47.88 252 SER A C 1
ATOM 2048 O O . SER A 1 252 ? -10.634 16.490 -14.946 1.00 47.88 252 SER A O 1
ATOM 2050 N N . LEU A 1 253 ? -11.167 14.798 -13.577 1.00 50.88 253 LEU A N 1
ATOM 2051 C CA . LEU A 1 253 ? -9.851 14.738 -12.918 1.00 50.88 253 LEU A CA 1
ATOM 2052 C C . LEU A 1 253 ? -8.764 14.110 -13.812 1.00 50.88 253 LEU A C 1
ATOM 2054 O O . LEU A 1 253 ? -7.577 14.195 -13.501 1.00 50.88 253 LEU A O 1
ATOM 2058 N N . ILE A 1 254 ? -9.159 13.514 -14.942 1.00 52.41 254 ILE A N 1
ATOM 2059 C CA . ILE A 1 254 ? -8.283 12.958 -15.976 1.00 52.41 254 ILE A CA 1
ATOM 2060 C C . ILE A 1 254 ? -8.326 13.869 -17.212 1.00 52.41 254 ILE A C 1
ATOM 2062 O O . ILE A 1 254 ? -8.565 13.437 -18.337 1.00 52.41 254 ILE A O 1
ATOM 2066 N N . THR A 1 255 ? -8.102 15.171 -17.038 1.00 51.19 255 THR A N 1
ATOM 2067 C CA . THR A 1 255 ? -7.654 15.977 -18.179 1.00 51.19 255 THR A CA 1
ATOM 2068 C C . THR A 1 255 ? -6.220 15.577 -18.522 1.00 51.19 255 THR A C 1
ATOM 2070 O O . THR A 1 255 ? -5.403 15.363 -17.627 1.00 51.19 255 THR A O 1
ATOM 2073 N N . SER A 1 256 ? -5.908 15.502 -19.815 1.00 48.41 256 SER A N 1
ATOM 2074 C CA . SER A 1 256 ? -4.634 15.136 -20.469 1.00 48.41 256 SER A CA 1
ATOM 2075 C C . SER A 1 256 ? -3.351 15.836 -19.972 1.00 48.41 256 SER A C 1
ATOM 2077 O O . SER A 1 256 ? -2.281 15.628 -20.532 1.00 48.41 256 SER A O 1
ATOM 2079 N N . MET A 1 257 ? -3.443 16.649 -18.923 1.00 51.09 257 MET A N 1
ATOM 2080 C CA . MET A 1 257 ? -2.362 17.351 -18.237 1.00 51.09 257 MET A CA 1
ATOM 2081 C C . MET A 1 257 ? -1.440 16.437 -17.408 1.00 51.09 257 MET A C 1
ATOM 2083 O O . MET A 1 257 ? -0.296 16.794 -17.161 1.00 51.09 257 MET A O 1
ATOM 2087 N N . ASN A 1 258 ? -1.910 15.251 -16.995 1.00 64.44 258 ASN A N 1
ATOM 2088 C CA . ASN A 1 258 ? -1.306 14.497 -15.887 1.00 64.44 258 ASN A CA 1
ATOM 2089 C C . ASN A 1 258 ? -0.463 13.270 -16.311 1.00 64.44 258 ASN A C 1
ATOM 2091 O O . ASN A 1 258 ? 0.427 12.857 -15.575 1.00 64.44 258 ASN A O 1
ATOM 2095 N N . ARG A 1 259 ? -0.674 12.680 -17.503 1.00 79.81 259 ARG A N 1
ATOM 2096 C CA . ARG A 1 259 ? 0.012 11.421 -17.873 1.00 79.81 259 ARG A CA 1
ATOM 2097 C C . ARG A 1 259 ? 1.530 11.538 -17.837 1.00 79.81 259 ARG A C 1
ATOM 2099 O O . ARG A 1 259 ? 2.165 10.681 -17.240 1.00 79.81 259 ARG A O 1
ATOM 2106 N N . ASN A 1 260 ? 2.105 12.550 -18.482 1.00 82.44 260 ASN A N 1
ATOM 2107 C CA . ASN A 1 260 ? 3.563 12.654 -18.574 1.00 82.44 260 ASN A CA 1
ATOM 2108 C C . ASN A 1 260 ? 4.200 12.802 -17.189 1.00 82.44 260 ASN A C 1
ATOM 2110 O O . ASN A 1 260 ? 5.238 12.207 -16.953 1.00 82.44 260 ASN A O 1
ATOM 2114 N N . ILE A 1 261 ? 3.531 13.487 -16.257 1.00 81.69 261 ILE A N 1
ATOM 2115 C CA . ILE A 1 261 ? 3.970 13.583 -14.860 1.00 81.69 261 ILE A CA 1
ATOM 2116 C C . ILE A 1 261 ? 3.917 12.207 -14.188 1.00 81.69 261 ILE A C 1
ATOM 2118 O O . ILE A 1 261 ? 4.905 11.793 -13.591 1.00 81.69 261 ILE A O 1
ATOM 2122 N N . TYR A 1 262 ? 2.819 11.456 -14.340 1.00 84.38 262 TYR A N 1
ATOM 2123 C CA . TYR A 1 262 ? 2.751 10.075 -13.844 1.00 84.38 262 TYR A CA 1
ATOM 2124 C C . TYR A 1 262 ? 3.874 9.203 -14.416 1.00 84.38 262 TYR A C 1
ATOM 2126 O O . TYR A 1 262 ? 4.490 8.449 -13.674 1.00 84.38 262 TYR A O 1
ATOM 2134 N N . ILE A 1 263 ? 4.154 9.303 -15.718 1.00 87.19 263 ILE A N 1
ATOM 2135 C CA . ILE A 1 263 ? 5.241 8.545 -16.346 1.00 87.19 263 ILE A CA 1
ATOM 2136 C C . ILE A 1 263 ? 6.602 8.988 -15.798 1.00 87.19 263 ILE A C 1
ATOM 2138 O O . ILE A 1 263 ? 7.401 8.123 -15.459 1.00 87.19 263 ILE A O 1
ATOM 2142 N N . CYS A 1 264 ? 6.836 10.292 -15.612 1.00 86.06 264 CYS A N 1
ATOM 2143 C CA . CYS A 1 264 ? 8.060 10.791 -14.987 1.00 86.06 264 CYS A CA 1
ATOM 2144 C C . CYS A 1 264 ? 8.259 10.210 -13.581 1.00 86.06 264 CYS A C 1
ATOM 2146 O O . CYS A 1 264 ? 9.345 9.725 -13.289 1.00 86.06 264 CYS A O 1
ATOM 2148 N N . VAL A 1 265 ? 7.214 10.195 -12.748 1.00 85.44 265 VAL A N 1
ATOM 2149 C CA . VAL A 1 265 ? 7.263 9.629 -11.387 1.00 85.44 265 VAL A CA 1
ATOM 2150 C C . VAL A 1 265 ? 7.491 8.112 -11.402 1.00 85.44 265 VAL A C 1
ATOM 2152 O O . VAL A 1 265 ? 8.166 7.583 -10.527 1.00 85.44 265 VAL A O 1
ATOM 2155 N N . ILE A 1 266 ? 6.948 7.393 -12.389 1.00 86.50 266 ILE A N 1
ATOM 2156 C CA . ILE A 1 266 ? 7.134 5.938 -12.514 1.00 86.50 266 ILE A CA 1
ATOM 2157 C C . ILE A 1 266 ? 8.556 5.586 -12.982 1.00 86.50 266 ILE A C 1
ATOM 2159 O O . ILE A 1 266 ? 9.103 4.573 -12.551 1.00 86.50 266 ILE A O 1
ATOM 2163 N N . GLU A 1 267 ? 9.141 6.373 -13.890 1.00 85.25 267 GLU A N 1
ATOM 2164 C CA . GLU A 1 267 ? 10.401 6.032 -14.570 1.00 85.25 267 GLU A CA 1
ATOM 2165 C C . GLU A 1 267 ? 11.663 6.650 -13.941 1.00 85.25 267 GLU A C 1
ATOM 2167 O O . GLU A 1 267 ? 12.770 6.211 -14.279 1.00 85.25 267 GLU A O 1
ATOM 2172 N N . ASN A 1 268 ? 11.520 7.643 -13.055 1.00 82.31 268 ASN A N 1
ATOM 2173 C CA . ASN A 1 268 ? 12.640 8.385 -12.467 1.00 82.31 268 ASN A CA 1
ATOM 2174 C C . ASN A 1 268 ? 12.551 8.359 -10.936 1.00 82.31 268 ASN A C 1
ATOM 2176 O O . ASN A 1 268 ? 11.693 9.008 -10.339 1.00 82.31 268 ASN A O 1
ATOM 2180 N N . LEU A 1 269 ? 13.434 7.565 -10.323 1.00 78.31 269 LEU A N 1
ATOM 2181 C CA . LEU A 1 269 ? 13.549 7.428 -8.864 1.00 78.31 269 LEU A CA 1
ATOM 2182 C C . LEU A 1 269 ? 14.560 8.412 -8.267 1.00 78.31 269 LEU A C 1
ATOM 2184 O O . LEU A 1 269 ? 14.500 8.693 -7.073 1.00 78.31 269 LEU A O 1
ATOM 2188 N N . ASP A 1 270 ? 15.485 8.909 -9.089 1.00 80.50 270 ASP A N 1
ATOM 2189 C CA . ASP A 1 270 ? 16.391 9.983 -8.713 1.00 80.50 270 ASP A CA 1
ATOM 2190 C C . ASP A 1 270 ? 15.673 11.335 -8.819 1.00 80.50 270 ASP A C 1
ATOM 2192 O O . ASP A 1 270 ? 14.908 11.579 -9.759 1.00 80.50 270 ASP A O 1
ATOM 2196 N N . LEU A 1 271 ? 15.894 12.205 -7.831 1.00 76.44 271 LEU A N 1
ATOM 2197 C CA . LEU A 1 271 ? 15.191 13.481 -7.743 1.00 76.44 271 LEU A CA 1
ATOM 2198 C C . LEU A 1 271 ? 15.574 14.422 -8.890 1.00 76.44 271 LEU A C 1
ATOM 2200 O O . LEU A 1 271 ? 14.694 15.081 -9.440 1.00 76.44 271 LEU A O 1
ATOM 2204 N N . GLU A 1 272 ? 16.849 14.469 -9.279 1.00 83.00 272 GLU A N 1
ATOM 2205 C CA . GLU A 1 272 ? 17.310 15.335 -10.366 1.00 83.00 272 GLU A CA 1
ATOM 2206 C C . GLU A 1 272 ? 16.752 14.850 -11.710 1.00 83.00 272 GLU A C 1
ATOM 2208 O O . GLU A 1 272 ? 16.251 15.652 -12.504 1.00 83.00 272 GLU A O 1
ATOM 2213 N N . GLU A 1 273 ? 16.752 13.532 -11.947 1.00 83.19 273 GLU A N 1
ATOM 2214 C CA . GLU A 1 273 ? 16.126 12.930 -13.135 1.00 83.19 273 GLU A CA 1
ATOM 2215 C C . GLU A 1 273 ? 14.616 13.215 -13.197 1.00 83.19 273 GLU A C 1
ATOM 2217 O O . GLU A 1 273 ? 14.073 13.542 -14.260 1.00 83.19 273 GLU A O 1
ATOM 2222 N N . LEU A 1 274 ? 13.927 13.116 -12.056 1.00 83.06 274 LEU A N 1
ATOM 2223 C CA . LEU A 1 274 ? 12.499 13.396 -11.948 1.00 83.06 274 LEU A CA 1
ATOM 2224 C C . LEU A 1 274 ? 12.187 14.868 -12.236 1.00 83.06 274 LEU A C 1
ATOM 2226 O O . LEU A 1 274 ? 11.293 15.163 -13.035 1.00 83.06 274 LEU A O 1
ATOM 2230 N N . GLU A 1 275 ? 12.916 15.791 -11.607 1.00 84.75 275 GLU A N 1
ATOM 2231 C CA . GLU A 1 275 ? 12.761 17.230 -11.824 1.00 84.75 275 GLU A CA 1
ATOM 2232 C C . GLU A 1 275 ? 13.024 17.599 -13.283 1.00 84.75 275 GLU A C 1
ATOM 2234 O O . GLU A 1 275 ? 12.243 18.344 -13.887 1.00 84.75 275 GLU A O 1
ATOM 2239 N N . HIS A 1 276 ? 14.072 17.023 -13.878 1.00 87.31 276 HIS A N 1
ATOM 2240 C CA . HIS A 1 276 ? 14.377 17.207 -15.287 1.00 87.31 276 HIS A CA 1
ATOM 2241 C C . HIS A 1 276 ? 13.221 16.726 -16.175 1.00 87.31 276 HIS A C 1
ATOM 2243 O O . HIS A 1 276 ? 12.715 17.511 -16.978 1.00 87.31 276 HIS A O 1
ATOM 2249 N N . CYS A 1 277 ? 12.721 15.502 -15.974 1.00 85.94 277 CYS A N 1
ATOM 2250 C CA . CYS A 1 277 ? 11.597 14.952 -16.738 1.00 85.94 277 CYS A CA 1
ATOM 2251 C C . CYS A 1 277 ? 10.330 15.818 -16.633 1.00 85.94 277 CYS A C 1
ATOM 2253 O O . CYS A 1 277 ? 9.682 16.114 -17.640 1.00 85.94 277 CYS A O 1
ATOM 2255 N N . ILE A 1 278 ? 9.980 16.273 -15.424 1.00 85.06 278 ILE A N 1
ATOM 2256 C CA . ILE A 1 278 ? 8.810 17.137 -15.202 1.00 85.06 278 ILE A CA 1
ATOM 2257 C C . ILE A 1 278 ? 8.995 18.497 -15.888 1.00 85.06 278 ILE A C 1
ATOM 2259 O O . ILE A 1 278 ? 8.030 19.037 -16.433 1.00 85.06 278 ILE A O 1
ATOM 2263 N N . SER A 1 279 ? 10.213 19.049 -15.900 1.00 83.38 279 SER A N 1
ATOM 2264 C CA . SER A 1 279 ? 10.504 20.352 -16.515 1.00 83.38 279 SER A CA 1
ATOM 2265 C C . SER A 1 279 ? 10.281 20.384 -18.033 1.00 83.38 279 SER A C 1
ATOM 2267 O O . SER A 1 279 ? 9.956 21.436 -18.586 1.00 83.38 279 SER A O 1
ATOM 2269 N N . GLU A 1 280 ? 10.395 19.235 -18.702 1.00 83.38 280 GLU A N 1
ATOM 2270 C CA . GLU A 1 280 ? 10.158 19.099 -20.142 1.00 83.38 280 GLU A CA 1
ATOM 2271 C C . GLU A 1 280 ? 8.666 18.976 -20.500 1.00 83.38 280 GLU A C 1
ATOM 2273 O O . GLU A 1 280 ? 8.286 19.059 -21.674 1.00 83.38 280 GLU A O 1
ATOM 2278 N N . VAL A 1 281 ? 7.785 18.814 -19.505 1.00 77.38 281 VAL A N 1
ATOM 2279 C CA . VAL A 1 281 ? 6.337 18.763 -19.721 1.00 77.38 281 VAL A CA 1
ATOM 2280 C C . VAL A 1 281 ? 5.823 20.171 -20.081 1.00 77.38 281 VAL A C 1
ATOM 2282 O O . VAL A 1 281 ? 5.999 21.109 -19.301 1.00 77.38 281 VAL A O 1
ATOM 2285 N N . PRO A 1 282 ? 5.151 20.364 -21.238 1.00 67.56 282 PRO A N 1
ATOM 2286 C CA . PRO A 1 282 ? 4.741 21.690 -21.702 1.00 67.56 282 PRO A CA 1
ATOM 2287 C C . PRO A 1 282 ? 3.909 22.464 -20.672 1.00 67.56 282 PRO A C 1
ATOM 2289 O O . PRO A 1 282 ? 2.916 21.955 -20.157 1.00 67.56 282 PRO A O 1
ATOM 2292 N N . SER A 1 283 ? 4.236 23.738 -20.435 1.00 57.53 283 SER A N 1
ATOM 2293 C CA . SER A 1 283 ? 3.593 24.573 -19.402 1.00 57.53 283 SER A CA 1
ATOM 2294 C C . SER A 1 283 ? 2.091 24.801 -19.610 1.00 57.53 283 SER A C 1
ATOM 2296 O O . SER A 1 283 ? 1.380 25.102 -18.660 1.00 57.53 283 SER A O 1
ATOM 2298 N N . SER A 1 284 ? 1.574 24.616 -20.829 1.00 51.91 284 SER A N 1
ATOM 2299 C CA . SER A 1 284 ? 0.128 24.613 -21.102 1.00 51.91 284 SER A CA 1
ATOM 2300 C C . SER A 1 284 ? -0.607 23.422 -20.477 1.00 51.91 284 SER A C 1
ATOM 2302 O O . SER A 1 284 ? -1.834 23.428 -20.442 1.00 51.91 284 SER A O 1
ATOM 2304 N N . ALA A 1 285 ? 0.130 22.402 -20.024 1.00 49.12 285 ALA A N 1
ATOM 2305 C CA . ALA A 1 285 ? -0.364 21.235 -19.304 1.00 49.12 285 ALA A CA 1
ATOM 2306 C C . ALA A 1 285 ? -0.146 21.322 -17.781 1.00 49.12 285 ALA A C 1
ATOM 2308 O O . ALA A 1 285 ? -0.717 20.536 -17.037 1.00 49.12 285 ALA A O 1
ATOM 2309 N N . LEU A 1 286 ? 0.644 22.283 -17.299 1.00 48.97 286 LEU A N 1
ATOM 2310 C CA . LEU A 1 286 ? 0.840 22.533 -15.876 1.00 48.97 286 LEU A CA 1
ATOM 2311 C C . LEU A 1 286 ? -0.187 23.586 -15.444 1.00 48.97 286 LEU A C 1
ATOM 2313 O O . LEU A 1 286 ? -0.042 24.780 -15.710 1.00 48.97 286 LEU A O 1
ATOM 2317 N N . GLY A 1 287 ? -1.269 23.147 -14.796 1.00 42.22 287 GLY A N 1
ATOM 2318 C CA . GLY A 1 287 ? -2.110 24.054 -14.012 1.00 42.22 287 GLY A CA 1
ATOM 2319 C C . GLY A 1 287 ? -1.245 24.850 -13.022 1.00 42.22 287 GLY A C 1
ATOM 2320 O O . GLY A 1 287 ? -0.134 24.449 -12.699 1.00 42.22 287 GLY A O 1
ATOM 2321 N N . LYS A 1 288 ? -1.726 26.001 -12.550 1.00 42.72 288 LYS A N 1
ATOM 2322 C CA . LYS A 1 288 ? -0.942 26.953 -11.741 1.00 42.72 288 LYS A CA 1
ATOM 2323 C C . LYS A 1 288 ? -0.745 26.593 -10.240 1.00 42.72 288 LYS A C 1
ATOM 2325 O O . LYS A 1 288 ? -0.973 27.481 -9.417 1.00 42.72 288 LYS A O 1
ATOM 2330 N N . PRO A 1 289 ? -0.308 25.393 -9.817 1.00 44.31 289 PRO A N 1
ATOM 2331 C CA . PRO A 1 289 ? 0.492 25.337 -8.592 1.00 44.31 289 PRO A CA 1
ATOM 2332 C C . PRO A 1 289 ? 1.963 25.012 -8.872 1.00 44.31 289 PRO A C 1
ATOM 2334 O O . PRO A 1 289 ? 2.324 24.498 -9.928 1.00 44.31 289 PRO A O 1
ATOM 2337 N N . SER A 1 290 ? 2.835 25.407 -7.944 1.00 43.72 290 SER A N 1
ATOM 2338 C CA . SER A 1 290 ? 4.282 25.241 -8.077 1.00 43.72 290 SER A CA 1
ATOM 2339 C C . SER A 1 290 ? 4.678 23.762 -8.005 1.00 43.72 290 SER A C 1
ATOM 2341 O O . SER A 1 290 ? 3.977 22.940 -7.415 1.00 43.72 290 SER A O 1
ATOM 2343 N N . ILE A 1 291 ? 5.833 23.432 -8.582 1.00 42.94 291 ILE A N 1
ATOM 2344 C CA . ILE A 1 291 ? 6.434 22.086 -8.600 1.00 42.94 291 ILE A CA 1
ATOM 2345 C C . ILE A 1 291 ? 6.473 21.461 -7.186 1.00 42.94 291 ILE A C 1
ATOM 2347 O O . ILE A 1 291 ? 6.166 20.283 -7.024 1.00 42.94 291 ILE A O 1
ATOM 2351 N N . ALA A 1 292 ? 6.701 22.270 -6.143 1.00 35.41 292 ALA A N 1
ATOM 2352 C CA . ALA A 1 292 ? 6.684 21.844 -4.740 1.00 35.41 292 ALA A CA 1
ATOM 2353 C C . ALA A 1 292 ? 5.309 21.340 -4.250 1.00 35.41 292 ALA A C 1
ATOM 2355 O O . ALA A 1 292 ? 5.234 20.419 -3.441 1.00 35.41 292 ALA A O 1
ATOM 2356 N N . THR A 1 293 ? 4.206 21.904 -4.751 1.00 38.81 293 THR A N 1
ATOM 2357 C CA . THR A 1 293 ? 2.852 21.427 -4.436 1.00 38.81 293 THR A CA 1
ATOM 2358 C C . THR A 1 293 ? 2.565 20.088 -5.127 1.00 38.81 293 THR A C 1
ATOM 2360 O O . THR A 1 293 ? 1.911 19.232 -4.543 1.00 38.81 293 THR A O 1
ATOM 2363 N N . PHE A 1 294 ? 3.095 19.859 -6.333 1.00 45.06 294 PHE A N 1
ATOM 2364 C CA . PHE A 1 294 ? 2.919 18.604 -7.079 1.00 45.06 294 PHE A CA 1
ATOM 2365 C C . PHE A 1 294 ? 3.756 17.436 -6.538 1.00 45.06 294 PHE A C 1
ATOM 2367 O O . PHE A 1 294 ? 3.264 16.307 -6.506 1.00 45.06 294 PHE A O 1
ATOM 2374 N N . ILE A 1 295 ? 4.982 17.695 -6.072 1.00 38.75 295 ILE A N 1
ATOM 2375 C CA . ILE A 1 295 ? 5.796 16.690 -5.366 1.00 38.75 295 ILE A CA 1
ATOM 2376 C C . ILE A 1 295 ? 5.092 16.289 -4.064 1.00 38.75 295 ILE A C 1
ATOM 2378 O O . ILE A 1 295 ? 4.938 15.105 -3.801 1.00 38.75 295 ILE A O 1
ATOM 2382 N N . MET A 1 296 ? 4.524 17.247 -3.322 1.00 34.50 296 MET A N 1
ATOM 2383 C CA . MET A 1 296 ? 3.664 16.939 -2.174 1.00 34.50 296 MET A CA 1
ATOM 2384 C C . MET A 1 296 ? 2.442 16.096 -2.570 1.00 34.50 296 MET A C 1
ATOM 2386 O O . MET A 1 296 ? 2.200 15.092 -1.929 1.00 34.50 296 MET A O 1
ATOM 2390 N N . PHE A 1 297 ? 1.695 16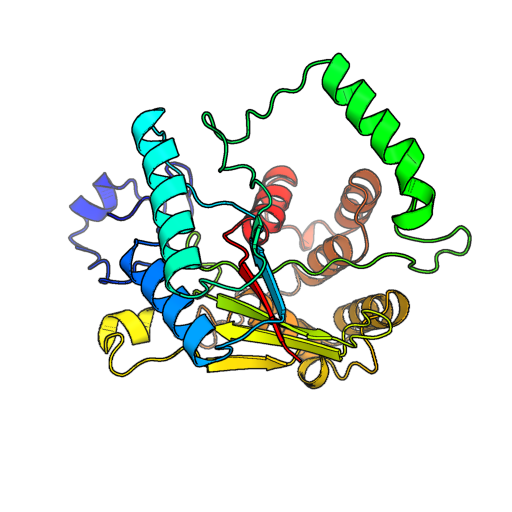.400 -3.638 1.00 37.09 297 PHE A N 1
ATOM 2391 C CA . PHE A 1 297 ? 0.535 15.570 -4.025 1.00 37.09 297 PHE A CA 1
ATOM 2392 C C . PHE A 1 297 ? 0.898 14.163 -4.522 1.00 37.09 297 PHE A C 1
ATOM 2394 O O . PHE A 1 297 ? 0.138 13.227 -4.278 1.00 37.09 297 PHE A O 1
ATOM 2401 N N . SER A 1 298 ? 2.031 13.995 -5.207 1.00 37.75 298 SER A N 1
ATOM 2402 C CA . SER A 1 298 ? 2.501 12.671 -5.632 1.00 37.75 298 SER A CA 1
ATOM 2403 C C . SER A 1 298 ? 3.039 11.875 -4.444 1.00 37.75 298 SER A C 1
ATOM 2405 O O . SER A 1 298 ? 2.583 10.760 -4.242 1.00 37.75 298 SER A O 1
ATOM 2407 N N . VAL A 1 299 ? 3.880 12.460 -3.588 1.00 35.25 299 VAL A N 1
ATOM 2408 C CA . VAL A 1 299 ? 4.452 11.798 -2.400 1.00 35.25 299 VAL A CA 1
ATOM 2409 C C . VAL A 1 299 ? 3.405 11.545 -1.301 1.00 35.25 299 VAL A C 1
ATOM 2411 O O . VAL A 1 299 ? 3.380 10.454 -0.745 1.00 35.25 299 VAL A O 1
ATOM 2414 N N . ILE A 1 300 ? 2.464 12.468 -1.055 1.00 35.56 300 ILE A N 1
ATOM 2415 C CA . ILE A 1 300 ? 1.352 12.286 -0.091 1.00 35.56 300 ILE A CA 1
ATOM 2416 C C . ILE A 1 300 ? 0.362 11.213 -0.566 1.00 35.56 300 ILE A C 1
ATOM 2418 O O . ILE A 1 300 ? -0.250 10.538 0.255 1.00 35.56 300 ILE A O 1
ATOM 2422 N N . SER A 1 301 ? 0.235 10.988 -1.881 1.00 34.62 301 SER A N 1
ATOM 2423 C CA . SER A 1 301 ? -0.531 9.840 -2.396 1.00 34.62 301 SER A CA 1
ATOM 2424 C C . SER A 1 301 ? 0.159 8.490 -2.128 1.00 34.62 301 SER A C 1
ATOM 2426 O O . SER A 1 301 ? -0.458 7.450 -2.349 1.00 34.62 301 SER A O 1
ATOM 2428 N N . PHE A 1 302 ? 1.420 8.488 -1.672 1.00 36.72 302 PHE A N 1
ATOM 2429 C CA . PHE A 1 302 ? 2.241 7.290 -1.469 1.00 36.72 302 PHE A CA 1
ATOM 2430 C C . PHE A 1 302 ? 2.637 7.010 -0.009 1.00 36.72 302 PHE A C 1
ATOM 2432 O O . PHE A 1 302 ? 3.062 5.891 0.276 1.00 36.72 302 PHE A O 1
ATOM 2439 N N . THR A 1 303 ? 2.469 7.956 0.917 1.00 31.91 303 THR A N 1
ATOM 2440 C CA . THR A 1 303 ? 2.783 7.781 2.350 1.00 31.91 303 THR A CA 1
ATOM 2441 C C . THR A 1 303 ? 1.510 7.739 3.176 1.00 31.91 303 THR A C 1
ATOM 2443 O O . THR A 1 303 ? 1.107 8.719 3.802 1.00 31.91 303 THR A O 1
ATOM 2446 N N . ALA A 1 304 ? 0.820 6.608 3.097 1.00 30.86 304 ALA A N 1
ATOM 2447 C CA . ALA A 1 304 ? -0.283 6.341 3.988 1.00 30.86 304 ALA A CA 1
ATOM 2448 C C . ALA A 1 304 ? -0.422 4.819 4.180 1.00 30.86 304 ALA A C 1
ATOM 2450 O O . ALA A 1 304 ? -0.584 4.055 3.231 1.00 30.86 304 ALA A O 1
ATOM 2451 N N . LEU A 1 305 ? -0.268 4.405 5.439 1.00 32.50 305 LEU A N 1
ATOM 2452 C CA . LEU A 1 305 ? -0.552 3.113 6.073 1.00 32.50 305 LEU A CA 1
ATOM 2453 C C . LEU A 1 305 ? -0.532 1.874 5.165 1.00 32.50 305 LEU A C 1
ATOM 2455 O O . LEU A 1 305 ? -1.557 1.379 4.694 1.00 32.50 305 LEU A O 1
ATOM 2459 N N . VAL A 1 306 ? 0.665 1.331 4.979 1.00 35.97 306 VAL A N 1
ATOM 2460 C CA . VAL A 1 306 ? 0.910 0.151 4.154 1.00 35.97 306 VAL A CA 1
ATOM 2461 C C . VAL A 1 306 ? 0.963 -1.088 5.038 1.00 35.97 306 VAL A C 1
ATOM 2463 O O . VAL A 1 306 ? 1.886 -1.286 5.832 1.00 35.97 306 VAL A O 1
ATOM 2466 N N . THR A 1 307 ? -0.004 -1.979 4.855 1.00 31.95 307 THR A N 1
ATOM 2467 C CA . THR A 1 307 ? 0.084 -3.351 5.359 1.00 31.95 307 THR A CA 1
ATOM 2468 C C . THR A 1 307 ? 0.136 -4.313 4.177 1.00 31.95 307 THR A C 1
ATOM 2470 O O . THR A 1 307 ? -0.760 -4.370 3.333 1.00 31.95 307 THR A O 1
ATOM 2473 N N . LEU A 1 308 ? 1.238 -5.046 4.099 1.00 31.31 308 LEU A N 1
ATOM 2474 C CA . LEU A 1 308 ? 1.547 -6.060 3.105 1.00 31.31 308 LEU A CA 1
ATOM 2475 C C . LEU A 1 308 ? 1.333 -7.435 3.727 1.00 31.31 308 LEU A C 1
ATOM 2477 O O . LEU A 1 308 ? 1.975 -7.780 4.719 1.00 31.31 308 LEU A O 1
ATOM 2481 N N . PHE A 1 309 ? 0.487 -8.248 3.111 1.00 29.11 309 PHE A N 1
ATOM 2482 C CA . PHE A 1 309 ? 0.285 -9.639 3.505 1.00 29.11 309 PHE A CA 1
ATOM 2483 C C . PHE A 1 309 ? 0.873 -10.556 2.430 1.00 29.11 309 PHE A C 1
ATOM 2485 O O . PHE A 1 309 ? 0.530 -10.424 1.260 1.00 29.11 309 PHE A O 1
ATOM 2492 N N . PHE A 1 310 ? 1.748 -11.495 2.787 1.00 30.75 310 PHE A N 1
ATOM 2493 C CA . PHE A 1 310 ? 2.320 -12.446 1.824 1.00 30.75 310 PHE A CA 1
ATOM 2494 C C . PHE A 1 310 ? 1.627 -13.804 1.950 1.00 30.75 310 PHE A C 1
ATOM 2496 O O . PHE A 1 310 ? 1.543 -14.360 3.048 1.00 30.75 310 PHE A O 1
ATOM 2503 N N . LYS A 1 311 ? 1.105 -14.337 0.840 1.00 24.97 311 LYS A N 1
ATOM 2504 C CA . LYS A 1 311 ? 0.415 -15.636 0.796 1.00 24.97 311 LYS A CA 1
ATOM 2505 C C . LYS A 1 311 ? 1.016 -16.529 -0.293 1.00 24.97 311 LYS A C 1
ATOM 2507 O O . LYS A 1 311 ? 1.511 -16.041 -1.301 1.00 24.97 311 LYS A O 1
ATOM 2512 N N . TRP A 1 312 ? 0.971 -17.837 -0.064 1.00 37.47 312 TRP A N 1
ATOM 2513 C CA . TRP A 1 312 ? 1.270 -18.875 -1.051 1.00 37.47 312 TRP A CA 1
ATOM 2514 C C . TRP A 1 312 ? 0.010 -19.329 -1.794 1.00 37.47 312 TRP A C 1
ATOM 2516 O O . TRP A 1 312 ? -1.060 -19.421 -1.138 1.00 37.47 312 TRP A O 1
#

Nearest PDB structures (foldseek):
  5kas-assembly1_A  TM=8.398E-01  e=5.955E-13  Mus musculus
  5hqn-assembly2_B  TM=7.783E-01  e=3.090E-09  Mus musculus
  5jg8-assembly1_A  TM=7.770E-01  e=7.058E-09  Homo sapiens
  5fic-assembly4_D  TM=7.661E-01  e=2.908E-08  Mus musculus
  5fi9-assembly1_A  TM=7.708E-01  e=2.584E-08  Mus musculus

InterPro domains:
  IPR004843 Calcineurin-like, phosphoesterase domain [PF00149] (48-131)
  IPR029052 Metallo-dependent phosphatase-like [G3DSA:3.60.21.10] (27-239)
  IPR029052 Metallo-dependent phosphatase-like [SSF56300] (30-187)
  IPR045473 Sphingomyelin phosphodiesterase, C-terminal domain [PF19272] (142-280)

Organism: NCBI:txid189291

Sequence (312 aa):
MCHRNENSSIDNKTPKEARDAGQNEIIGTYGDHNCDSPPELVDFMLDEAKRLVSHPDFIIWTGDTAAHIKYTHQEFIDTMRTVTDDIKQRFPNVLVIPILGNHDVEPSNNFPDDSELLNMYQGIFDLWKGWIGEESKDSSGKPVQRMFLNPAITPMFNLNNPAFRIFDYDRENFGIKDIRTFYVDLDQLNKEGANKVQAVLEYSMKDAYGLKNFDAEEMNNLAKRLARNDTLFNTYVRYNRVMNGRKNNDTSLITSMNRNIYICVIENLDLEELEHCISEVPSSALGKPSIATFIMFSVISFTALVTLFFKW

pLDDT: mean 79.75, std 20.78, range [24.97, 98.31]

Radius of gyration: 20.42 Å; Cα contacts (8 Å, |Δi|>4): 456; chains: 1; bounding box: 54×49×51 Å

Solvent-accessible surface area (backbone atoms only — not comparable to full-atom values): 17945 Å² total; per-residue (Å²): 123,79,52,51,65,94,78,64,70,87,52,97,50,56,81,63,52,42,60,75,64,72,54,80,76,80,70,34,81,54,35,46,45,58,12,38,60,30,68,62,31,54,53,51,53,54,51,40,48,38,71,78,46,72,78,36,74,34,33,41,32,55,28,36,77,50,63,88,69,91,67,55,75,65,59,44,52,50,49,56,48,49,58,51,49,56,49,39,72,71,40,76,89,45,55,70,47,76,39,80,25,59,41,61,38,90,60,63,68,61,66,90,80,50,73,66,54,53,52,47,52,51,54,49,45,70,70,41,31,88,78,72,48,92,51,61,41,47,100,87,68,48,51,70,47,81,85,85,85,51,56,16,46,41,16,38,81,63,47,30,25,29,26,38,40,39,37,31,47,38,89,88,77,68,46,57,71,39,45,33,37,33,32,35,62,56,70,54,33,48,74,65,31,75,94,74,44,67,66,40,80,73,45,44,51,33,71,77,68,69,49,92,60,72,50,28,58,53,50,50,52,47,52,59,45,42,76,74,32,67,70,57,32,54,50,50,56,43,59,74,18,47,67,50,70,76,87,65,83,65,55,74,87,64,52,91,50,48,59,67,51,54,46,27,62,73,76,28,89,48,67,68,58,26,52,52,51,49,68,70,52,60,66,93,41,54,67,98,67,57,71,72,57,52,52,48,55,56,50,59,70,54,69,39,28,29,47,39,38,30,40,126

Secondary structure (DSSP, 8-state):
-----TT-TTSS--HHHHHHTT-----BTTB-TTSPPPHHHHHHHHHHHHHH-SS-SEEEE----S-SSPPPHHHHHHHHHHHHHHHHHH-TTSEEEE---TTSSSSTT-----HHHHHHHHHHHHHHHHHH-SSSB-TTS-B-----PPPPS--GGGS---EEEEEEE-TTT--EEEEEEEE--HHHHHHH-TTT---EEEEEHHHHHT-S--SHHHHHHHHHHHTT-HHHHHHHHHHHTTTTTTTTT-GGGG-TTSHHHHHHHHH--SHHHHHHHHHTS-GGGS-SS-HHHHHHHHHHTT-S--EEEEE-

Foldseek 3Di:
DFDADCPPVPDVDDPVNCVVVPPPPDAFPQGDLAGFGDPVLLLQQLVLVCVVPVDFQAKEWEEPQDTPDADDPVRLVVSVVVSVVSNCVSHVPHHYHYHYFQVNDVVGVPDDDDPVVVVVVVVVCVVCCVPQNPDCADPVRHGQDDDDFFFALTSHPLQAAGKAWEWEADPVPRFTPWIWIWGWDVVCCRVPHSVPTHTDTPDIPCVLQVAPGDGRRRLVVSLVCLLPDPVSVVSVSCVLSHNGPPPDPCCVVVDVLPSQLVSLVSSDPDPVSSVVSVVPRDVVSDDPDDPVVVVCVVVVSRRHIYMYGYHD